Protein AF-A0A2Z6GAR1-F1 (afdb_monomer_lite)

Secondary structure (DSSP, 8-state):
-HHHHHHHHHHHHHHHHHS-S--HHHHHHHHHHHHHHTT-HHHHHHHHHHHHHHHHH-SS--HHHHHHHHHHHHHHHHHTSS-HHHHHHHHHHHHHHHTTT-SSHHHHHHHHHHHIIIII--HHHHHHHHHHHHHHHHHHHHHHHHHHHHHHHHHHHHHHS-----PPPHHHHHHHHHHHHHHHHHHS-GGGGSTTSS----S-S---

Sequence (208 aa):
MRKSQCLQLGLMVLALALAGCASPEHRYMESGMKKRNNGDRQGAMSDYNKGIELGRKSEHPDHDAMSYMHSDLAYWKCYELNDPQGAMEDYSEAIRHDELRGYGLSHLHSNRAKCMEEKLNDFAGARGDRQLAKEYSRQLDKRIEADRAEEKRRQAEAARAPKTQEGPSVGELNAEAARKKLKGMMEDHSYKNTPYYGNGCNGSSSCR

Organism: NCBI:txid1188319

InterPro domains:
  IPR011990 Tetratricopeptide-like helical domain superfamily [G3DSA:1.25.40.10] (22-167)
  IPR011990 Tetratricopeptide-like helical domain superfamily [SSF48452] (28-146)

Foldseek 3Di:
DVVVVVVVVVVVVVVVVPPPDDDQLRVLLVQLVVCVVVVNNVSSLVSLVVSCVRQVVDPDHPLVSLLSSLQSVLLCCLPPVLNNVSSLVSLVRSCVSCVVPQDCLLVSLQSNLVSCVPRVVNPVSSVVSNVRSVVSVVVVVVVVVVVVVVVVVVVVVVVVPPPPPPDDDPVRVVVVVVVVVVVVCVVVVVVCVDPVNDDDPPDDDDDD

Structure (mmCIF, N/CA/C/O backbone):
data_AF-A0A2Z6GAR1-F1
#
_entry.id   AF-A0A2Z6GAR1-F1
#
loop_
_atom_site.group_PDB
_atom_site.id
_atom_site.type_symbol
_atom_site.label_atom_id
_atom_site.label_alt_id
_atom_site.label_comp_id
_atom_site.label_asym_id
_atom_site.label_entity_id
_atom_site.label_seq_id
_atom_site.pdbx_PDB_ins_code
_atom_site.Cartn_x
_atom_site.Cartn_y
_atom_site.Cartn_z
_atom_site.occupancy
_atom_site.B_iso_or_equiv
_atom_site.auth_seq_id
_atom_site.auth_comp_id
_atom_site.auth_asym_id
_atom_site.auth_atom_id
_atom_site.pdbx_PDB_model_num
ATOM 1 N N . MET A 1 1 ? 10.780 45.092 -10.951 1.00 51.09 1 MET A N 1
ATOM 2 C CA . MET A 1 1 ? 9.900 43.988 -10.497 1.00 51.09 1 MET A CA 1
ATOM 3 C C . MET A 1 1 ? 10.237 42.622 -11.113 1.00 51.09 1 MET A C 1
ATOM 5 O O . MET A 1 1 ? 10.214 41.651 -10.378 1.00 51.09 1 MET A O 1
ATOM 9 N N . ARG A 1 2 ? 10.634 42.509 -12.395 1.00 52.69 2 ARG A N 1
ATOM 10 C CA . ARG A 1 2 ? 10.900 41.197 -13.043 1.00 52.69 2 ARG A CA 1
ATOM 11 C C . ARG A 1 2 ? 12.178 40.461 -12.581 1.00 52.69 2 ARG A C 1
ATOM 13 O O . ARG A 1 2 ? 12.187 39.241 -12.517 1.00 52.69 2 ARG A O 1
ATOM 20 N N . LYS A 1 3 ? 13.243 41.182 -12.197 1.00 50.09 3 LYS A N 1
ATOM 21 C CA . LYS A 1 3 ? 14.529 40.573 -11.777 1.00 50.09 3 LYS A CA 1
ATOM 22 C C . LYS A 1 3 ? 14.455 39.805 -10.444 1.00 50.09 3 LYS A C 1
ATOM 24 O O . LYS A 1 3 ? 15.133 38.799 -10.292 1.00 50.09 3 LYS A O 1
ATOM 29 N N . SER A 1 4 ? 13.599 40.242 -9.516 1.00 54.47 4 SER A N 1
ATOM 30 C CA . SER A 1 4 ? 13.413 39.591 -8.208 1.00 54.47 4 SER A CA 1
ATOM 31 C C . SER A 1 4 ? 12.642 38.270 -8.314 1.00 54.47 4 SER A C 1
ATOM 33 O O . SER A 1 4 ? 12.914 37.343 -7.561 1.00 54.47 4 SER A O 1
ATOM 35 N N . GLN A 1 5 ? 11.731 38.163 -9.289 1.00 53.56 5 GLN A N 1
ATOM 36 C CA . GLN A 1 5 ? 10.952 36.947 -9.549 1.00 53.56 5 GLN A CA 1
ATOM 37 C C . GLN A 1 5 ? 11.808 35.851 -10.197 1.00 53.56 5 GLN A C 1
ATOM 39 O O . GLN A 1 5 ? 11.731 34.703 -9.779 1.00 53.56 5 GLN A O 1
ATOM 44 N N . CYS A 1 6 ? 12.697 36.191 -11.139 1.00 53.75 6 CYS A N 1
ATOM 45 C CA . CYS A 1 6 ? 13.651 35.221 -11.695 1.00 53.75 6 CYS A CA 1
ATOM 46 C C . CYS A 1 6 ? 14.657 34.710 -10.654 1.00 53.75 6 CYS A C 1
ATOM 48 O O . CYS A 1 6 ? 15.020 33.539 -10.691 1.00 53.75 6 CYS A O 1
ATOM 50 N N . LEU A 1 7 ? 15.088 35.563 -9.717 1.00 55.50 7 LEU A N 1
ATOM 51 C CA . LEU A 1 7 ? 16.012 35.157 -8.656 1.00 55.50 7 LEU A CA 1
ATOM 52 C C . LEU A 1 7 ? 15.329 34.234 -7.633 1.00 55.50 7 LEU A C 1
ATOM 54 O O . LEU A 1 7 ? 15.919 33.238 -7.228 1.00 55.50 7 LEU A O 1
ATOM 58 N N . GLN A 1 8 ? 14.074 34.525 -7.265 1.00 53.97 8 GLN A N 1
ATOM 59 C CA . GLN A 1 8 ? 13.268 33.659 -6.394 1.00 53.97 8 GLN A CA 1
ATOM 60 C C . GLN A 1 8 ? 12.952 32.307 -7.044 1.00 53.97 8 GLN A C 1
ATOM 62 O O . GLN A 1 8 ? 13.080 31.277 -6.387 1.00 53.97 8 GLN A O 1
ATOM 67 N N . LEU A 1 9 ? 12.605 32.295 -8.335 1.00 55.50 9 LEU A N 1
ATOM 68 C CA . LEU A 1 9 ? 12.380 31.058 -9.088 1.00 55.50 9 LEU A CA 1
ATOM 69 C C . LEU A 1 9 ? 13.672 30.237 -9.219 1.00 55.50 9 LEU A C 1
ATOM 71 O O . LEU A 1 9 ? 13.649 29.028 -9.017 1.00 55.50 9 LEU A O 1
ATOM 75 N N . GLY A 1 10 ? 14.811 30.887 -9.475 1.00 60.81 10 GLY A N 1
ATOM 76 C CA . GLY A 1 10 ? 16.116 30.222 -9.534 1.00 60.81 10 GLY A CA 1
ATOM 77 C C . GLY A 1 10 ? 16.549 29.611 -8.197 1.00 60.81 10 GLY A C 1
ATOM 78 O O . GLY A 1 10 ? 17.075 28.503 -8.176 1.00 60.81 10 GLY A O 1
ATOM 79 N N . LEU A 1 11 ? 16.273 30.290 -7.077 1.00 58.66 11 LEU A N 1
ATOM 80 C CA . LEU A 1 11 ? 16.528 29.782 -5.723 1.00 58.66 11 LEU A CA 1
ATOM 81 C C . LEU A 1 11 ? 15.612 28.609 -5.349 1.00 58.66 11 LEU A C 1
ATOM 83 O O . LEU A 1 11 ? 16.089 27.667 -4.723 1.00 58.66 11 LEU A O 1
ATOM 87 N N . MET A 1 12 ? 14.338 28.622 -5.760 1.00 57.31 12 MET A N 1
ATOM 88 C CA . MET A 1 12 ? 13.433 27.480 -5.563 1.00 57.31 12 MET A CA 1
ATOM 89 C C . MET A 1 12 ? 13.883 26.250 -6.355 1.00 57.31 12 MET A C 1
ATOM 91 O O . MET A 1 12 ? 13.954 25.161 -5.793 1.00 57.31 12 MET A O 1
ATOM 95 N N . VAL A 1 13 ? 14.244 26.419 -7.630 1.00 61.12 13 VAL A N 1
ATOM 96 C CA . VAL A 1 13 ? 14.714 25.312 -8.483 1.00 61.12 13 VAL A CA 1
ATOM 97 C C . VAL A 1 13 ? 16.036 24.733 -7.963 1.00 61.12 13 VAL A C 1
ATOM 99 O O . VAL A 1 13 ? 16.215 23.517 -7.951 1.00 61.12 13 VAL A O 1
ATOM 102 N N . LEU A 1 14 ? 16.940 25.582 -7.466 1.00 50.06 14 LEU A N 1
ATOM 103 C CA . LEU A 1 14 ? 18.204 25.142 -6.871 1.00 50.06 14 LEU A CA 1
ATOM 104 C C . LEU A 1 14 ? 18.007 24.468 -5.499 1.00 50.06 14 LEU A C 1
ATOM 106 O O . LEU A 1 14 ? 18.719 23.519 -5.182 1.00 50.06 14 LEU A O 1
ATOM 110 N N . ALA A 1 15 ? 17.025 24.904 -4.702 1.00 51.53 15 ALA A N 1
ATOM 111 C CA . ALA A 1 15 ? 16.672 24.263 -3.432 1.00 51.53 15 ALA A CA 1
ATOM 112 C C . ALA A 1 15 ? 16.024 22.879 -3.634 1.00 51.53 15 ALA A C 1
ATOM 114 O O . ALA A 1 15 ? 16.338 21.946 -2.897 1.00 51.53 15 ALA A O 1
ATOM 115 N N . LEU A 1 16 ? 15.195 22.723 -4.672 1.00 53.00 16 LEU A N 1
ATOM 116 C CA . LEU A 1 16 ? 14.637 21.435 -5.105 1.00 53.00 16 LEU A CA 1
ATOM 117 C C . LEU A 1 16 ? 15.722 20.447 -5.569 1.00 53.00 16 LEU A C 1
ATOM 119 O O . LEU A 1 16 ? 15.564 19.244 -5.394 1.00 53.00 16 LEU A O 1
ATOM 123 N N . ALA A 1 17 ? 16.841 20.942 -6.103 1.00 52.03 17 ALA A N 1
ATOM 124 C CA . ALA A 1 17 ? 17.958 20.111 -6.554 1.00 52.03 17 ALA A CA 1
ATOM 125 C C . ALA A 1 17 ? 18.894 19.631 -5.422 1.00 52.03 17 ALA A C 1
ATOM 127 O O . ALA A 1 17 ? 19.676 18.706 -5.637 1.00 52.03 17 ALA A O 1
ATOM 128 N N . LEU A 1 18 ? 18.839 20.243 -4.229 1.00 49.53 18 LEU A N 1
ATOM 129 C CA . LEU A 1 18 ? 19.755 19.956 -3.110 1.00 49.53 18 LEU A CA 1
ATOM 130 C C . LEU A 1 18 ? 19.127 19.124 -1.978 1.00 49.53 18 LEU A C 1
ATOM 132 O O . LEU A 1 18 ? 19.845 18.644 -1.100 1.00 49.53 18 LEU A O 1
ATOM 136 N N . ALA A 1 19 ? 17.810 18.910 -1.991 1.00 53.09 19 ALA A N 1
ATOM 137 C CA . ALA A 1 19 ? 17.146 17.984 -1.080 1.00 53.09 19 ALA A CA 1
ATOM 138 C C . ALA A 1 19 ? 17.179 16.570 -1.680 1.00 53.09 19 ALA A C 1
ATOM 140 O O . ALA A 1 19 ? 16.491 16.277 -2.653 1.00 53.09 19 ALA A O 1
ATOM 141 N N . GLY A 1 20 ? 17.998 15.683 -1.114 1.00 55.50 20 GLY A N 1
ATOM 142 C CA . GLY A 1 20 ? 18.049 14.279 -1.516 1.00 55.50 20 GLY A CA 1
ATOM 143 C C . GLY A 1 20 ? 16.671 13.604 -1.482 1.00 55.50 20 GLY A C 1
ATOM 144 O O . GLY A 1 20 ? 16.157 13.326 -0.408 1.00 55.50 20 GLY A O 1
ATOM 145 N N . CYS A 1 21 ? 16.116 13.379 -2.676 1.00 62.44 21 CYS A N 1
ATOM 146 C CA . CYS A 1 21 ? 15.264 12.299 -3.213 1.00 62.44 21 CYS A CA 1
ATOM 147 C C . CYS A 1 21 ? 14.194 11.557 -2.374 1.00 62.44 21 CYS A C 1
ATOM 149 O O . CYS A 1 21 ? 13.546 10.686 -2.944 1.00 62.44 21 CYS A O 1
ATOM 151 N N . ALA A 1 22 ? 13.929 11.865 -1.105 1.00 74.44 22 ALA A N 1
ATOM 152 C CA . ALA A 1 22 ? 12.843 11.229 -0.347 1.00 74.44 22 ALA A CA 1
ATOM 153 C C . ALA A 1 22 ? 11.964 12.279 0.339 1.00 74.44 22 ALA A C 1
ATOM 155 O O . ALA A 1 22 ? 12.472 13.160 1.040 1.00 74.44 22 ALA A O 1
ATOM 156 N N . SER A 1 23 ? 10.644 12.181 0.151 1.00 90.00 23 SER A N 1
ATOM 157 C CA . SER A 1 23 ? 9.694 13.071 0.819 1.00 90.00 23 SER A CA 1
ATOM 158 C C . SER A 1 23 ? 9.739 12.874 2.345 1.00 90.00 23 SER A C 1
ATOM 160 O O . SER A 1 23 ? 10.145 11.809 2.831 1.00 90.00 23 SER A O 1
ATOM 162 N N . PRO A 1 24 ? 9.377 13.891 3.149 1.00 91.75 24 PRO A N 1
ATOM 163 C CA . PRO A 1 24 ? 9.403 13.778 4.605 1.00 91.75 24 PRO A CA 1
ATOM 164 C C . PRO A 1 24 ? 8.620 12.567 5.127 1.00 91.75 24 PRO A C 1
ATOM 166 O O . PRO A 1 24 ? 9.123 11.832 5.975 1.00 91.75 24 PRO A O 1
ATOM 169 N N . GLU A 1 25 ? 7.427 12.323 4.592 1.00 93.12 25 GLU A N 1
ATOM 170 C CA . GLU A 1 25 ? 6.585 11.178 4.929 1.00 93.12 25 GLU A CA 1
ATOM 171 C C . GLU A 1 25 ? 7.252 9.834 4.609 1.00 93.12 25 GLU A C 1
ATOM 173 O O . GLU A 1 25 ? 7.182 8.919 5.430 1.00 93.12 25 GLU A O 1
ATOM 178 N N . HIS A 1 26 ? 7.997 9.736 3.503 1.00 94.88 26 HIS A N 1
ATOM 179 C CA . HIS A 1 26 ? 8.772 8.542 3.164 1.00 94.88 26 HIS A CA 1
ATOM 180 C C . HIS A 1 26 ? 9.845 8.247 4.218 1.00 94.88 26 HIS A C 1
ATOM 182 O O . HIS A 1 26 ? 10.010 7.114 4.668 1.00 94.88 26 HIS A O 1
ATOM 188 N N . ARG A 1 27 ? 10.547 9.283 4.690 1.00 96.12 27 ARG A N 1
ATOM 189 C CA . ARG A 1 27 ? 11.569 9.130 5.740 1.00 96.12 27 ARG A CA 1
ATOM 190 C C . ARG A 1 27 ? 10.971 8.658 7.066 1.00 96.12 27 ARG A C 1
ATOM 192 O O . ARG A 1 27 ? 11.593 7.860 7.768 1.00 96.12 27 ARG A O 1
ATOM 199 N N . TYR A 1 28 ? 9.782 9.144 7.417 1.00 97.88 28 TYR A N 1
ATOM 200 C CA . TYR A 1 28 ? 9.060 8.686 8.606 1.00 97.88 28 TYR A CA 1
ATOM 201 C C . TYR A 1 28 ? 8.542 7.255 8.452 1.00 97.88 28 TYR A C 1
ATOM 203 O O . TYR A 1 28 ? 8.655 6.479 9.400 1.00 97.88 28 TYR A O 1
ATOM 211 N N . MET A 1 29 ? 8.070 6.869 7.263 1.00 97.38 29 MET A N 1
ATOM 212 C CA . MET A 1 29 ? 7.746 5.475 6.954 1.00 97.38 29 MET A CA 1
ATOM 213 C C . MET A 1 29 ? 8.973 4.573 7.160 1.00 97.38 29 MET A C 1
ATOM 215 O O . MET A 1 29 ? 8.898 3.586 7.889 1.00 97.38 29 MET A O 1
ATOM 219 N N . GLU A 1 30 ? 10.131 4.915 6.592 1.00 97.31 30 GLU A N 1
ATOM 220 C CA . GLU A 1 30 ? 11.354 4.125 6.783 1.00 97.31 30 GLU A CA 1
ATOM 221 C C . GLU A 1 30 ? 11.782 4.028 8.251 1.00 97.31 30 GLU A C 1
ATOM 223 O O . GLU A 1 30 ? 12.205 2.965 8.716 1.00 97.31 30 GLU A O 1
ATOM 228 N N . SER A 1 31 ? 11.691 5.136 8.987 1.00 97.56 31 SER A N 1
ATOM 229 C CA . SER A 1 31 ? 12.011 5.173 10.413 1.00 97.56 31 SER A CA 1
ATOM 230 C C . SER A 1 31 ? 11.067 4.278 11.219 1.00 97.56 31 SER A C 1
ATOM 232 O O . SER A 1 31 ? 11.528 3.440 12.000 1.00 97.56 31 SER A O 1
ATOM 234 N N . GLY A 1 32 ? 9.760 4.371 10.968 1.00 97.88 32 GLY A N 1
ATOM 235 C CA . GLY A 1 32 ? 8.768 3.535 11.630 1.00 97.88 32 GLY A CA 1
ATOM 236 C C . GLY A 1 32 ? 8.947 2.051 11.308 1.00 97.88 32 GLY A C 1
ATOM 237 O O . GLY A 1 32 ? 8.925 1.228 12.222 1.00 97.88 32 GLY A O 1
ATOM 238 N N . MET A 1 33 ? 9.270 1.701 10.058 1.00 97.94 33 MET A N 1
ATOM 239 C CA . MET A 1 33 ? 9.596 0.320 9.679 1.00 97.94 33 MET A CA 1
ATOM 240 C C . MET A 1 33 ? 10.792 -0.224 10.462 1.00 97.94 33 MET A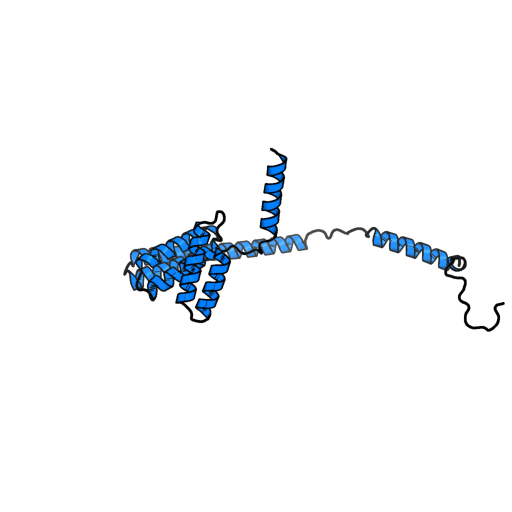 C 1
ATOM 242 O O . MET A 1 33 ? 10.743 -1.345 10.968 1.00 97.94 33 MET A O 1
ATOM 246 N N . LYS A 1 34 ? 11.866 0.565 10.593 1.00 98.31 34 LYS A N 1
ATOM 247 C CA . LYS A 1 34 ? 13.055 0.170 11.366 1.00 98.31 34 LYS A CA 1
ATOM 248 C C . LYS A 1 34 ? 12.698 -0.077 12.830 1.00 98.31 34 LYS A C 1
ATOM 250 O O . LYS A 1 34 ? 13.080 -1.106 13.381 1.00 98.31 34 LYS A O 1
ATOM 255 N N . LYS A 1 35 ? 11.926 0.821 13.446 1.00 98.19 35 LYS A N 1
ATOM 256 C CA . LYS A 1 35 ? 11.470 0.671 14.836 1.00 98.19 35 LYS A CA 1
ATOM 257 C C . LYS A 1 35 ? 10.580 -0.555 15.015 1.00 98.19 35 LYS A C 1
ATOM 259 O O . LYS A 1 35 ? 10.841 -1.361 15.905 1.00 98.19 35 LYS A O 1
ATOM 264 N N . ARG A 1 36 ? 9.622 -0.772 14.108 1.00 96.88 36 ARG A N 1
ATOM 265 C CA . ARG A 1 36 ? 8.763 -1.963 14.092 1.00 96.88 36 ARG A CA 1
ATOM 266 C C . ARG A 1 36 ? 9.590 -3.243 14.021 1.00 96.88 36 ARG A C 1
ATOM 268 O O . ARG A 1 36 ? 9.357 -4.157 14.805 1.00 96.88 36 ARG A O 1
ATOM 275 N N . ASN A 1 37 ? 10.560 -3.301 13.109 1.00 96.88 37 ASN A N 1
ATOM 276 C CA . ASN A 1 37 ? 11.427 -4.469 12.935 1.00 96.88 37 ASN A CA 1
ATOM 277 C C . ASN A 1 37 ? 12.322 -4.717 14.163 1.00 96.88 37 ASN A C 1
ATOM 279 O O . ASN A 1 37 ? 12.667 -5.861 14.442 1.00 96.88 37 ASN A O 1
ATOM 283 N N . ASN A 1 38 ? 12.638 -3.668 14.925 1.00 97.25 38 ASN A N 1
ATOM 284 C CA . ASN A 1 38 ? 13.360 -3.755 16.195 1.00 97.25 38 ASN A CA 1
ATOM 285 C C . ASN A 1 38 ? 12.447 -4.053 17.403 1.00 97.25 38 ASN A C 1
ATOM 287 O O . ASN A 1 38 ? 12.929 -4.091 18.532 1.00 97.25 38 ASN A O 1
ATOM 291 N N . GLY A 1 39 ? 11.140 -4.236 17.194 1.00 94.69 39 GLY A N 1
ATOM 292 C CA . GLY A 1 39 ? 10.157 -4.466 18.258 1.00 94.69 39 GLY A CA 1
ATOM 293 C C . GLY A 1 39 ? 9.648 -3.197 18.955 1.00 94.69 39 GLY A C 1
ATOM 294 O O . GLY A 1 39 ? 8.741 -3.288 19.782 1.00 94.69 39 GLY A O 1
ATOM 295 N N . ASP A 1 40 ? 10.154 -2.013 18.600 1.00 97.44 40 ASP A N 1
ATOM 296 C CA . ASP A 1 40 ? 9.654 -0.723 19.086 1.00 97.44 40 ASP A CA 1
ATOM 297 C C . ASP A 1 40 ? 8.397 -0.306 18.310 1.00 97.44 40 ASP A C 1
ATOM 299 O O . ASP A 1 40 ? 8.404 0.535 17.407 1.00 97.44 40 ASP A O 1
ATOM 303 N N . ARG A 1 41 ? 7.281 -0.946 18.652 1.00 95.62 41 ARG A N 1
ATOM 304 C CA . ARG A 1 41 ? 5.999 -0.698 17.993 1.00 95.62 41 ARG A CA 1
ATOM 305 C C . ARG A 1 41 ? 5.443 0.693 18.287 1.00 95.62 41 ARG A C 1
ATOM 307 O O . ARG A 1 41 ? 4.929 1.346 17.385 1.00 95.62 41 ARG A O 1
ATOM 314 N N . GLN A 1 42 ? 5.547 1.159 19.528 1.00 96.62 42 GLN A N 1
ATOM 315 C CA . GLN A 1 42 ? 5.037 2.478 19.916 1.00 96.62 42 GLN A CA 1
ATOM 316 C C . GLN A 1 42 ? 5.815 3.595 19.214 1.00 96.62 42 GLN A C 1
ATOM 318 O O . GLN A 1 42 ? 5.215 4.538 18.693 1.00 96.62 42 GLN A O 1
ATOM 323 N N . GLY A 1 43 ? 7.140 3.462 19.124 1.00 97.81 43 GLY A N 1
ATOM 324 C CA . GLY A 1 43 ? 7.965 4.373 18.349 1.00 97.81 43 GLY A CA 1
ATOM 325 C C . GLY A 1 43 ? 7.655 4.318 16.853 1.00 97.81 43 GLY A C 1
ATOM 326 O O . GLY A 1 43 ? 7.662 5.367 16.209 1.00 97.81 43 GLY A O 1
ATOM 327 N N . ALA A 1 44 ? 7.332 3.140 16.307 1.00 98.25 44 ALA A N 1
ATOM 328 C CA . ALA A 1 44 ? 6.905 2.999 14.916 1.00 98.25 44 ALA A CA 1
ATOM 329 C C . ALA A 1 44 ? 5.569 3.701 14.634 1.00 98.25 44 ALA A C 1
ATOM 331 O O . ALA A 1 44 ? 5.472 4.482 13.692 1.00 98.25 44 ALA A O 1
ATOM 332 N N . MET A 1 45 ? 4.569 3.494 15.494 1.00 98.06 45 MET A N 1
ATOM 333 C CA . MET A 1 45 ? 3.283 4.195 15.432 1.00 98.06 45 MET A CA 1
ATOM 334 C C . MET A 1 45 ? 3.443 5.713 15.477 1.00 98.06 45 MET A C 1
ATOM 336 O O . MET A 1 45 ? 2.771 6.431 14.738 1.00 98.06 45 MET A O 1
ATOM 340 N N . SER A 1 46 ? 4.321 6.205 16.353 1.00 98.25 46 SER A N 1
ATOM 341 C CA . SER A 1 46 ? 4.613 7.634 16.469 1.00 98.25 46 SER A CA 1
ATOM 342 C C . SER A 1 46 ? 5.180 8.198 15.162 1.00 98.25 46 SER A C 1
ATOM 344 O O . SER A 1 46 ? 4.687 9.210 14.658 1.00 98.25 46 SER A O 1
ATOM 346 N N . ASP A 1 47 ? 6.148 7.502 14.559 1.00 98.44 47 ASP A N 1
ATOM 347 C CA . ASP A 1 47 ? 6.737 7.917 13.284 1.00 98.44 47 ASP A CA 1
ATOM 348 C C . ASP A 1 47 ? 5.720 7.873 12.143 1.00 98.44 47 ASP A C 1
ATOM 350 O O . ASP A 1 47 ? 5.621 8.837 11.389 1.00 98.44 47 ASP A O 1
ATOM 354 N N . TYR A 1 48 ? 4.922 6.808 12.039 1.00 98.50 48 TYR A N 1
ATOM 355 C CA . TYR A 1 48 ? 3.891 6.700 11.006 1.00 98.50 48 TYR A CA 1
ATOM 356 C C . TYR A 1 48 ? 2.846 7.805 11.113 1.00 98.50 48 TYR A C 1
ATOM 358 O O . TYR A 1 48 ? 2.536 8.453 10.117 1.00 98.50 48 TYR A O 1
ATOM 366 N N . ASN A 1 49 ? 2.354 8.093 12.321 1.00 98.44 49 ASN A N 1
ATOM 367 C CA . ASN A 1 49 ? 1.432 9.208 12.532 1.00 98.44 49 ASN A CA 1
ATOM 368 C C . ASN A 1 49 ? 2.054 10.540 12.099 1.00 98.44 49 ASN A C 1
ATOM 370 O O . ASN A 1 49 ? 1.378 11.365 11.480 1.00 98.44 49 ASN A O 1
ATOM 374 N N . LYS A 1 50 ? 3.349 10.746 12.374 1.00 98.19 50 LYS A N 1
ATOM 375 C CA . LYS A 1 50 ? 4.042 11.960 11.942 1.00 98.19 50 LYS A CA 1
ATOM 376 C C . LYS A 1 50 ? 4.202 12.031 10.424 1.00 98.19 50 LYS A C 1
ATOM 378 O O . LYS A 1 50 ? 3.988 13.097 9.847 1.00 98.19 50 LYS A O 1
ATOM 383 N N . GLY A 1 51 ? 4.538 10.916 9.780 1.00 97.81 51 GLY A N 1
ATOM 384 C CA . GLY A 1 51 ? 4.611 10.812 8.326 1.00 97.81 51 GLY A CA 1
ATOM 385 C C . GLY A 1 51 ? 3.267 11.114 7.665 1.00 97.81 51 GLY A C 1
ATOM 386 O O . GLY A 1 51 ? 3.210 11.948 6.768 1.00 97.81 51 GLY A O 1
ATOM 387 N N . ILE A 1 52 ? 2.176 10.536 8.171 1.00 98.06 52 ILE A N 1
ATOM 388 C CA . ILE A 1 52 ? 0.811 10.794 7.687 1.00 98.06 52 ILE A CA 1
ATOM 389 C C . ILE A 1 52 ? 0.430 12.272 7.835 1.00 98.06 52 ILE A C 1
ATOM 391 O O . ILE A 1 52 ? -0.152 12.861 6.921 1.00 98.06 52 ILE A O 1
ATOM 395 N N . GLU A 1 53 ? 0.769 12.903 8.964 1.00 97.88 53 GLU A N 1
ATOM 396 C CA . GLU A 1 53 ? 0.514 14.332 9.184 1.00 97.88 53 GLU A CA 1
ATOM 397 C C . GLU A 1 53 ? 1.216 15.206 8.131 1.00 97.88 53 GLU A C 1
ATOM 399 O O . GLU A 1 53 ? 0.638 16.180 7.644 1.00 97.88 53 GLU A O 1
ATOM 404 N N . LEU A 1 54 ? 2.458 14.861 7.781 1.00 96.38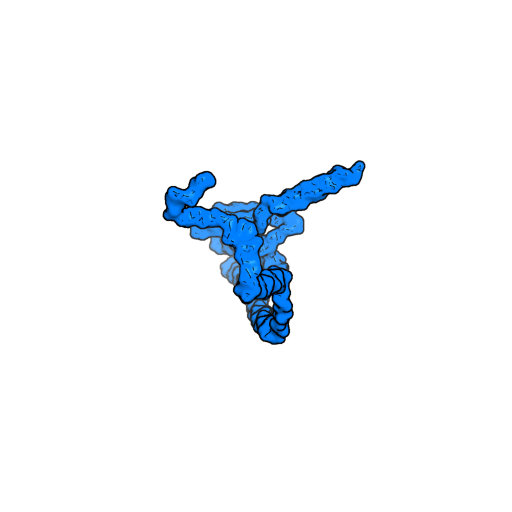 54 LEU A N 1
ATOM 405 C CA . LEU A 1 54 ? 3.244 15.579 6.779 1.00 96.38 54 LEU A CA 1
ATOM 406 C C . LEU A 1 54 ? 2.731 15.321 5.363 1.00 96.38 54 LEU A C 1
ATOM 408 O O . LEU A 1 54 ? 2.540 16.280 4.620 1.00 96.38 54 LEU A O 1
ATOM 412 N N . GLY A 1 55 ? 2.415 14.070 5.023 1.00 95.12 55 GLY A N 1
ATOM 413 C CA . GLY A 1 55 ? 1.837 13.714 3.728 1.00 95.12 55 GLY A CA 1
ATOM 414 C C . GLY A 1 55 ? 0.507 14.427 3.472 1.00 95.12 55 GLY A C 1
ATOM 415 O O . GLY A 1 55 ? 0.291 14.949 2.385 1.00 95.12 55 GLY A O 1
ATOM 416 N N . ARG A 1 56 ? -0.350 14.582 4.491 1.00 95.25 56 ARG A N 1
ATOM 417 C CA . ARG A 1 56 ? -1.606 15.353 4.374 1.00 95.25 56 ARG A CA 1
ATOM 418 C C . ARG A 1 56 ? -1.385 16.835 4.056 1.00 95.25 56 ARG A C 1
ATOM 420 O O . ARG A 1 56 ? -2.251 17.473 3.466 1.00 95.25 56 ARG A O 1
ATOM 427 N N . LYS A 1 57 ? -0.257 17.393 4.495 1.00 94.81 57 LYS A N 1
ATOM 428 C CA . LYS A 1 57 ? 0.123 18.794 4.262 1.00 94.81 57 LYS A CA 1
ATOM 429 C C . LYS A 1 57 ? 0.922 18.978 2.968 1.00 94.81 57 LYS A C 1
ATOM 431 O O . LYS A 1 57 ? 1.172 20.117 2.588 1.00 94.81 57 LYS A O 1
ATOM 436 N N . SER A 1 58 ? 1.345 17.888 2.328 1.00 91.38 58 SER A N 1
ATOM 437 C CA . SER A 1 58 ? 2.145 17.912 1.107 1.00 91.38 58 SER A CA 1
ATOM 438 C C . SER A 1 58 ? 1.272 18.191 -0.117 1.00 91.38 58 SER A C 1
ATOM 440 O O . SER A 1 58 ? 0.193 17.622 -0.261 1.00 91.38 58 SER A O 1
ATOM 442 N N . GLU A 1 59 ? 1.761 19.031 -1.031 1.00 91.00 59 GLU A N 1
ATOM 443 C CA . GLU A 1 59 ? 1.153 19.216 -2.360 1.00 91.00 59 GLU A CA 1
ATOM 444 C C . GLU A 1 59 ? 1.344 17.974 -3.248 1.00 91.00 59 GLU A C 1
ATOM 446 O O . GLU A 1 59 ? 0.528 17.690 -4.126 1.00 91.00 59 GLU A O 1
ATOM 451 N N . HIS A 1 60 ? 2.412 17.211 -2.995 1.00 89.06 60 HIS A N 1
ATOM 452 C CA . HIS A 1 60 ? 2.786 16.005 -3.730 1.00 89.06 60 HIS A CA 1
ATOM 453 C C . HIS A 1 60 ? 3.123 14.880 -2.742 1.00 89.06 60 HIS A C 1
ATOM 455 O O . HIS A 1 60 ? 4.302 14.608 -2.504 1.00 89.06 60 HIS A O 1
ATOM 461 N N . PRO A 1 61 ? 2.111 14.263 -2.108 1.00 90.19 61 PRO A N 1
ATOM 462 C CA . PRO A 1 61 ? 2.340 13.201 -1.140 1.00 90.19 61 PRO A CA 1
ATOM 463 C C . PRO A 1 61 ? 2.886 11.936 -1.806 1.00 90.19 61 PRO A C 1
ATOM 465 O O . PRO A 1 61 ? 2.438 11.530 -2.880 1.00 90.19 61 PRO A O 1
ATOM 468 N N . ASP A 1 62 ? 3.806 11.260 -1.123 1.00 93.25 62 ASP A N 1
ATOM 469 C CA . ASP A 1 62 ? 4.201 9.900 -1.484 1.00 93.25 62 ASP A CA 1
ATOM 470 C C . ASP A 1 62 ? 3.081 8.911 -1.122 1.00 93.25 62 ASP A C 1
ATOM 472 O O . ASP A 1 62 ? 2.915 8.496 0.027 1.00 93.25 62 ASP A O 1
ATOM 476 N N . HIS A 1 63 ? 2.281 8.543 -2.122 1.00 93.31 63 HIS A N 1
ATOM 477 C CA . HIS A 1 63 ? 1.152 7.634 -1.947 1.00 93.31 63 HIS A CA 1
ATOM 478 C C . HIS A 1 63 ? 1.560 6.220 -1.521 1.00 93.31 63 HIS A C 1
ATOM 480 O O . HIS A 1 63 ? 0.795 5.585 -0.796 1.00 93.31 63 HIS A O 1
ATOM 486 N N . ASP A 1 64 ? 2.752 5.749 -1.898 1.00 92.81 64 ASP A N 1
ATOM 487 C CA . ASP A 1 64 ? 3.240 4.429 -1.492 1.00 92.81 64 ASP A CA 1
ATOM 488 C C . ASP A 1 64 ? 3.548 4.433 0.010 1.00 92.81 64 ASP A C 1
ATOM 490 O O . ASP A 1 64 ? 3.090 3.561 0.755 1.00 92.81 64 ASP A O 1
ATOM 494 N N . ALA A 1 65 ? 4.226 5.486 0.480 1.00 94.75 65 ALA A N 1
ATOM 495 C CA . ALA A 1 65 ? 4.493 5.670 1.902 1.00 94.75 65 ALA A CA 1
ATOM 496 C C . ALA A 1 65 ? 3.206 5.832 2.722 1.00 94.75 65 ALA A C 1
ATOM 498 O O . ALA A 1 65 ? 3.056 5.220 3.782 1.00 94.75 65 ALA A O 1
ATOM 499 N N . MET A 1 66 ? 2.253 6.627 2.231 1.00 96.25 66 MET A N 1
ATOM 500 C CA . MET A 1 66 ? 0.973 6.843 2.909 1.00 96.25 66 MET A CA 1
ATOM 501 C C . MET A 1 66 ? 0.141 5.560 3.002 1.00 96.25 66 MET A C 1
ATOM 503 O O . MET A 1 66 ? -0.348 5.238 4.085 1.00 96.25 66 MET A O 1
ATOM 507 N N . SER A 1 67 ? 0.020 4.806 1.901 1.00 96.81 67 SER A N 1
ATOM 508 C CA . SER A 1 67 ? -0.675 3.510 1.873 1.00 96.81 67 SER A CA 1
ATOM 509 C C . SER A 1 67 ? -0.095 2.550 2.913 1.00 96.81 67 SER A C 1
ATOM 511 O O . SER A 1 67 ? -0.824 1.977 3.729 1.00 96.81 67 SER A O 1
ATOM 513 N N . TYR A 1 68 ? 1.235 2.451 2.952 1.00 96.50 68 TYR A N 1
ATOM 514 C CA . TYR A 1 68 ? 1.946 1.591 3.887 1.00 96.50 68 TYR A CA 1
ATOM 515 C C . TYR A 1 68 ? 1.691 1.965 5.352 1.00 96.50 68 TYR A C 1
ATOM 517 O O . TYR A 1 68 ? 1.307 1.113 6.157 1.00 96.50 68 TYR A O 1
ATOM 525 N N . MET A 1 69 ? 1.885 3.241 5.701 1.00 98.19 69 MET A N 1
ATOM 526 C CA . MET A 1 69 ? 1.722 3.718 7.077 1.00 98.19 69 MET A CA 1
ATOM 527 C C . MET A 1 69 ? 0.287 3.518 7.574 1.00 98.19 69 MET A C 1
ATOM 529 O O . MET A 1 69 ? 0.094 3.025 8.686 1.00 98.19 69 MET A O 1
ATOM 533 N N . HIS A 1 70 ? -0.715 3.839 6.750 1.00 98.25 70 HIS A N 1
ATOM 534 C CA . HIS A 1 70 ? -2.115 3.601 7.100 1.00 98.25 70 HIS A CA 1
ATOM 535 C C . HIS A 1 70 ? -2.417 2.106 7.266 1.00 98.25 70 HIS A C 1
ATOM 537 O O . HIS A 1 70 ? -3.063 1.725 8.236 1.00 98.25 70 HIS A O 1
ATOM 543 N N . SER A 1 71 ? -1.904 1.235 6.392 1.00 97.56 71 SER A N 1
ATOM 544 C CA . SER A 1 71 ? -2.108 -0.216 6.514 1.00 97.56 71 SER A CA 1
ATOM 545 C C . SER A 1 71 ? -1.561 -0.787 7.829 1.00 97.56 71 SER A C 1
ATOM 547 O O . SER A 1 71 ? -2.230 -1.595 8.477 1.00 97.56 71 SER A O 1
ATOM 549 N N . ASP A 1 72 ? -0.351 -0.388 8.230 1.00 97.25 72 ASP A N 1
ATOM 550 C CA . ASP A 1 72 ? 0.263 -0.844 9.483 1.00 97.25 72 ASP A CA 1
ATOM 551 C C . ASP A 1 72 ? -0.512 -0.336 10.709 1.00 97.25 72 ASP A C 1
ATOM 553 O O . ASP A 1 72 ? -0.790 -1.105 11.635 1.00 97.25 72 ASP A O 1
ATOM 557 N N . LEU A 1 73 ? -0.903 0.946 10.707 1.00 98.31 73 LEU A N 1
ATOM 558 C CA . LEU A 1 73 ? -1.727 1.518 11.774 1.00 98.31 73 LEU A CA 1
ATOM 559 C C . LEU A 1 73 ? -3.087 0.819 11.868 1.00 98.31 73 LEU A C 1
ATOM 561 O O . LEU A 1 73 ? -3.507 0.473 12.973 1.00 98.31 73 LEU A O 1
ATOM 565 N N . ALA A 1 74 ? -3.733 0.538 10.732 1.00 98.31 74 ALA A N 1
ATOM 566 C CA . ALA A 1 74 ? -4.993 -0.195 10.678 1.00 98.31 74 ALA A CA 1
ATOM 567 C C . ALA A 1 74 ? -4.865 -1.582 11.313 1.00 98.31 74 ALA A C 1
ATOM 569 O O . ALA A 1 74 ? -5.694 -1.983 12.132 1.00 98.31 74 ALA A O 1
ATOM 570 N N . TYR A 1 75 ? -3.794 -2.306 10.977 1.00 97.62 75 TYR A N 1
ATOM 571 C CA . TYR A 1 75 ? -3.522 -3.616 11.553 1.00 97.62 75 TYR A CA 1
ATOM 572 C C . TYR A 1 75 ? -3.383 -3.538 13.080 1.00 97.62 75 TYR A C 1
ATOM 574 O O . TYR A 1 75 ? -4.056 -4.279 13.800 1.00 97.62 75 TYR A O 1
ATOM 582 N N . TRP A 1 76 ? -2.565 -2.620 13.600 1.00 97.81 76 TRP A N 1
ATOM 583 C CA . TRP A 1 76 ? -2.387 -2.488 15.049 1.00 97.81 76 TRP A CA 1
ATOM 584 C C . TRP A 1 76 ? -3.667 -2.057 15.758 1.00 97.81 76 TRP A C 1
ATOM 586 O O . TRP A 1 76 ? -4.013 -2.633 16.791 1.00 97.81 76 TRP A O 1
ATOM 596 N N . LYS A 1 77 ? -4.418 -1.109 15.190 1.00 98.19 77 LYS A N 1
ATOM 597 C CA . LYS A 1 77 ? -5.724 -0.708 15.724 1.00 98.19 77 LYS A CA 1
ATOM 598 C C . LYS A 1 77 ? -6.682 -1.892 15.824 1.00 98.19 77 LYS A C 1
ATOM 600 O O . LYS A 1 77 ? -7.281 -2.114 16.875 1.00 98.19 77 LYS A O 1
ATOM 605 N N . CYS A 1 78 ? -6.738 -2.710 14.776 1.00 97.38 78 CYS A N 1
ATOM 606 C CA . CYS A 1 78 ? -7.620 -3.864 14.714 1.00 97.38 78 CYS A CA 1
ATOM 607 C C . CYS A 1 78 ? -7.256 -4.955 15.735 1.00 97.38 78 CYS A C 1
ATOM 609 O O . CYS A 1 78 ? -8.123 -5.479 16.439 1.00 97.38 78 CYS A O 1
ATOM 611 N N . TYR A 1 79 ? -5.977 -5.331 15.810 1.00 95.75 79 TYR A N 1
ATOM 612 C CA . TYR A 1 79 ? -5.567 -6.542 16.527 1.00 95.75 79 TYR A CA 1
ATOM 613 C C . TYR A 1 79 ? -4.979 -6.294 17.910 1.00 95.75 79 TYR A C 1
ATOM 615 O O . TYR A 1 79 ? -4.995 -7.211 18.729 1.00 95.75 79 TYR A O 1
ATOM 623 N N . GLU A 1 80 ? -4.497 -5.086 18.189 1.00 94.56 80 GLU A N 1
ATOM 624 C CA . GLU A 1 80 ? -3.716 -4.808 19.395 1.00 94.56 80 GLU A CA 1
ATOM 625 C C . GLU A 1 80 ? -4.318 -3.709 20.264 1.00 94.56 80 GLU A C 1
ATOM 627 O O . GLU A 1 80 ? -4.312 -3.829 21.485 1.00 94.56 80 GLU A O 1
ATOM 632 N N . LEU A 1 81 ? -4.860 -2.656 19.648 1.00 96.19 81 LEU A N 1
ATOM 633 C CA . LEU A 1 81 ? -5.428 -1.517 20.380 1.00 96.19 81 LEU A CA 1
ATOM 634 C C . LEU A 1 81 ? -6.931 -1.657 20.632 1.00 96.19 81 LEU A C 1
ATOM 636 O O . LEU A 1 81 ? -7.509 -0.816 21.313 1.00 96.19 81 LEU A O 1
ATOM 640 N N . ASN A 1 82 ? -7.549 -2.720 20.105 1.00 94.19 82 ASN A N 1
ATOM 641 C CA . ASN A 1 82 ? -8.982 -2.982 20.217 1.00 94.19 82 ASN A CA 1
ATOM 642 C C . ASN A 1 82 ? -9.847 -1.812 19.697 1.00 94.19 82 ASN A C 1
ATOM 644 O O . ASN A 1 82 ? -10.899 -1.513 20.258 1.00 94.19 82 ASN A O 1
ATOM 648 N N . ASP A 1 83 ? -9.394 -1.177 18.611 1.00 98.12 83 ASP A N 1
ATOM 649 C CA . ASP A 1 83 ? -10.072 -0.095 17.888 1.00 98.12 83 ASP A CA 1
ATOM 650 C C . ASP A 1 83 ? -10.371 -0.528 16.437 1.00 98.12 83 ASP A C 1
ATOM 652 O O . ASP A 1 83 ? -9.725 -0.087 15.480 1.00 98.12 83 ASP A O 1
ATOM 656 N N . PRO A 1 84 ? -11.311 -1.466 16.230 1.00 97.81 84 PRO A N 1
ATOM 657 C CA . PRO A 1 84 ? -11.597 -1.964 14.893 1.00 97.81 84 PRO A CA 1
ATOM 658 C C . PRO A 1 84 ? -12.303 -0.933 14.003 1.00 97.81 84 PRO A C 1
ATOM 660 O O . PRO A 1 84 ? -12.167 -1.008 12.785 1.00 97.81 84 PRO A O 1
ATOM 663 N N . GLN A 1 85 ? -13.012 0.050 14.565 1.00 97.88 85 GLN A N 1
ATOM 664 C CA . GLN A 1 85 ? -13.602 1.148 13.795 1.00 97.88 85 GLN A CA 1
ATOM 665 C C . GLN A 1 85 ? -12.518 2.080 13.243 1.00 97.88 85 GLN A C 1
ATOM 667 O O . GLN A 1 85 ? -12.487 2.313 12.035 1.00 97.88 85 GLN A O 1
ATOM 672 N N . GLY A 1 86 ? -11.576 2.528 14.079 1.00 97.94 86 GLY A N 1
ATOM 673 C CA . GLY A 1 86 ? -10.437 3.317 13.613 1.00 97.94 86 GLY A CA 1
ATOM 674 C C . GLY A 1 86 ? -9.538 2.543 12.645 1.00 97.94 86 GLY A C 1
ATOM 675 O O . GLY A 1 86 ? -8.937 3.138 11.751 1.00 97.94 86 GLY A O 1
ATOM 676 N N . ALA A 1 87 ? -9.480 1.211 12.756 1.00 98.44 87 ALA A N 1
ATOM 677 C CA . ALA A 1 87 ? -8.823 0.372 11.756 1.00 98.44 87 ALA A CA 1
ATOM 678 C C . ALA A 1 87 ? -9.524 0.410 10.389 1.00 98.44 87 ALA A C 1
ATOM 680 O O . ALA A 1 87 ? -8.851 0.393 9.361 1.00 98.44 87 ALA A O 1
ATOM 681 N N . MET A 1 88 ? -10.861 0.461 10.345 1.00 98.50 88 MET A N 1
ATOM 682 C CA . MET A 1 88 ? -11.598 0.556 9.077 1.00 98.50 88 MET A CA 1
ATOM 683 C C . MET A 1 88 ? -11.337 1.881 8.365 1.00 98.50 88 MET A C 1
ATOM 685 O O . MET A 1 88 ? -11.226 1.898 7.136 1.00 98.50 88 MET A O 1
ATOM 689 N N . GLU A 1 89 ? -11.210 2.968 9.124 1.00 98.38 89 GLU A N 1
ATOM 690 C CA . GLU A 1 89 ? -10.828 4.279 8.595 1.00 98.38 89 GLU A CA 1
ATOM 691 C C . GLU A 1 89 ? -9.430 4.222 7.972 1.00 98.38 89 GLU A C 1
ATOM 693 O O . GLU A 1 89 ? -9.268 4.553 6.797 1.00 98.38 89 GLU A O 1
ATOM 698 N N . ASP A 1 90 ? -8.441 3.700 8.704 1.00 98.50 90 ASP A N 1
ATOM 699 C CA . ASP A 1 90 ? -7.073 3.593 8.190 1.00 98.50 90 ASP A CA 1
ATOM 700 C C . ASP A 1 90 ? -6.961 2.634 6.997 1.00 98.50 90 ASP A C 1
ATOM 702 O O . ASP A 1 90 ? -6.288 2.959 6.023 1.00 98.50 90 ASP A O 1
ATOM 706 N N . TYR A 1 91 ? -7.650 1.485 6.992 1.00 98.44 91 TYR A N 1
ATOM 707 C CA . TYR A 1 91 ? -7.660 0.623 5.805 1.00 98.44 91 TYR A CA 1
ATOM 708 C C . TYR A 1 91 ? -8.289 1.318 4.594 1.00 98.44 91 TYR A C 1
ATOM 710 O O . TYR A 1 91 ? -7.847 1.099 3.469 1.00 98.44 91 TYR A O 1
ATOM 718 N N . SER A 1 92 ? -9.316 2.143 4.803 1.00 98.25 92 SER A N 1
ATOM 719 C CA . SER A 1 92 ? -9.958 2.884 3.713 1.00 98.25 92 SER A CA 1
ATOM 720 C C . SER A 1 92 ? -9.032 3.959 3.144 1.00 98.25 92 SER A C 1
ATOM 722 O O . SER A 1 92 ? -8.936 4.088 1.924 1.00 98.25 92 SER A O 1
ATOM 724 N N . GLU A 1 93 ? -8.282 4.661 3.996 1.00 97.62 93 GLU A N 1
ATOM 725 C CA . GLU A 1 93 ? -7.234 5.581 3.544 1.00 97.62 93 GLU A CA 1
ATOM 726 C C . GLU A 1 93 ? -6.090 4.849 2.835 1.00 97.62 93 GLU A C 1
ATOM 728 O O . GLU A 1 93 ? -5.650 5.292 1.773 1.00 97.62 93 GLU A O 1
ATOM 733 N N . ALA A 1 94 ? -5.647 3.699 3.353 1.00 97.50 94 ALA A N 1
ATOM 734 C CA . ALA A 1 94 ? -4.619 2.891 2.703 1.00 97.50 94 ALA A CA 1
ATOM 735 C C . ALA A 1 94 ? -5.041 2.479 1.285 1.00 97.50 94 ALA A C 1
ATOM 737 O O . ALA A 1 94 ? -4.284 2.672 0.337 1.00 97.50 94 ALA A O 1
ATOM 738 N N . ILE A 1 95 ? -6.277 1.991 1.124 1.00 97.44 95 ILE A N 1
ATOM 739 C CA . ILE A 1 95 ? -6.853 1.634 -0.182 1.00 97.44 95 ILE A CA 1
ATOM 740 C C . ILE A 1 95 ? -6.892 2.853 -1.106 1.00 97.44 95 ILE A C 1
ATOM 742 O O . ILE A 1 95 ? -6.418 2.764 -2.234 1.00 97.44 95 ILE A O 1
ATOM 746 N N . ARG A 1 96 ? -7.368 4.009 -0.626 1.00 95.75 96 ARG A N 1
ATOM 747 C CA . ARG A 1 96 ? -7.424 5.249 -1.419 1.00 95.75 96 ARG A CA 1
ATOM 748 C C . ARG A 1 96 ? -6.043 5.682 -1.921 1.00 95.75 96 ARG A C 1
ATOM 750 O O . ARG A 1 96 ? -5.915 6.167 -3.043 1.00 95.75 96 ARG A O 1
ATOM 757 N N . HIS A 1 97 ? -5.012 5.547 -1.089 1.00 94.56 97 HIS A N 1
ATOM 758 C CA . HIS A 1 97 ? -3.638 5.847 -1.484 1.00 94.56 97 HIS A CA 1
ATOM 759 C C . HIS A 1 97 ? -3.078 4.802 -2.461 1.00 94.56 97 HIS A C 1
ATOM 761 O O . HIS A 1 97 ? -2.415 5.182 -3.426 1.00 94.56 97 HIS A O 1
ATOM 767 N N . ASP A 1 98 ? -3.379 3.517 -2.261 1.00 92.69 98 ASP A N 1
ATOM 768 C CA . ASP A 1 98 ? -2.914 2.436 -3.133 1.00 92.69 98 ASP A CA 1
ATOM 769 C C . ASP A 1 98 ? -3.604 2.423 -4.503 1.00 92.69 98 ASP A C 1
ATOM 771 O O . ASP A 1 98 ? -2.958 2.087 -5.486 1.00 92.69 98 ASP A O 1
ATOM 775 N N . GLU A 1 99 ? -4.867 2.847 -4.625 1.00 89.62 99 GLU A N 1
ATOM 776 C CA . GLU A 1 99 ? -5.592 2.923 -5.9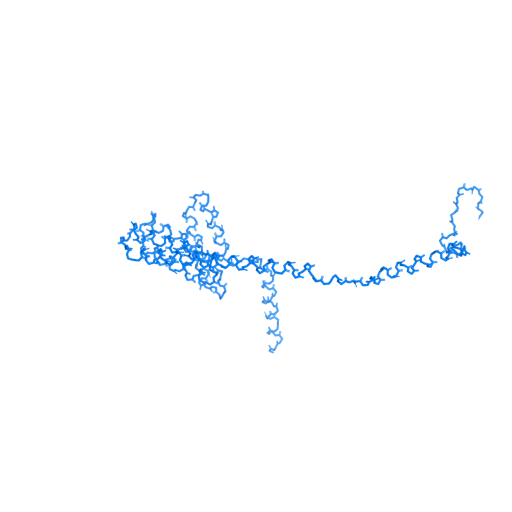11 1.00 89.62 99 GLU A CA 1
ATOM 777 C C . GLU A 1 99 ? -4.870 3.780 -6.965 1.00 89.62 99 GLU A C 1
ATOM 779 O O . GLU A 1 99 ? -5.027 3.565 -8.168 1.00 89.62 99 GLU A O 1
ATOM 784 N N . LEU A 1 100 ? -4.020 4.711 -6.528 1.00 79.00 100 LEU A N 1
ATOM 785 C CA . LEU A 1 100 ? -3.205 5.558 -7.400 1.00 79.00 100 LEU A CA 1
ATOM 786 C C . LEU A 1 100 ? -1.961 4.837 -7.959 1.00 79.00 100 LEU A C 1
ATOM 788 O O . LEU A 1 100 ? -1.282 5.374 -8.837 1.00 79.00 100 LEU A O 1
ATOM 792 N N . ARG A 1 101 ? -1.653 3.631 -7.463 1.00 79.69 101 ARG A N 1
ATOM 793 C CA . ARG A 1 101 ? -0.453 2.834 -7.782 1.00 79.69 101 ARG A CA 1
ATOM 794 C C . ARG A 1 101 ? -0.802 1.399 -8.195 1.00 79.69 101 ARG A C 1
ATOM 796 O O . ARG A 1 101 ? -0.408 0.968 -9.276 1.00 79.69 101 ARG A O 1
ATOM 803 N N . GLY A 1 102 ? -1.601 0.700 -7.387 1.00 74.50 102 GLY A N 1
ATOM 804 C CA . GLY A 1 102 ? -2.318 -0.529 -7.732 1.00 74.50 102 GLY A CA 1
ATOM 805 C C . GLY A 1 102 ? -1.629 -1.850 -7.380 1.00 74.50 102 GLY A C 1
ATOM 806 O O . GLY A 1 102 ? -1.968 -2.866 -7.988 1.00 74.50 102 GLY A O 1
ATOM 807 N N . TYR A 1 103 ? -0.675 -1.870 -6.444 1.00 75.00 103 TYR A N 1
ATOM 808 C CA . TYR A 1 103 ? 0.080 -3.087 -6.097 1.00 75.00 103 TYR A CA 1
ATOM 809 C C . TYR A 1 103 ? -0.372 -3.748 -4.785 1.00 75.00 103 TYR A C 1
ATOM 811 O O . TYR A 1 103 ? -0.224 -4.961 -4.631 1.00 75.00 103 TYR A O 1
ATOM 819 N N . GLY A 1 104 ? -0.941 -2.986 -3.849 1.00 89.94 104 GLY A N 1
ATOM 820 C CA . GLY A 1 104 ? -1.327 -3.447 -2.515 1.00 89.94 104 GLY A CA 1
ATOM 821 C C . GLY A 1 104 ? -2.815 -3.767 -2.341 1.00 89.94 104 GLY A C 1
ATOM 822 O O . GLY A 1 104 ? -3.166 -4.423 -1.358 1.00 89.94 104 GLY A O 1
ATOM 823 N N . LEU A 1 105 ? -3.693 -3.367 -3.272 1.00 94.94 105 LEU A N 1
ATOM 824 C CA . LEU A 1 105 ? -5.159 -3.466 -3.130 1.00 94.94 105 LEU A CA 1
ATOM 825 C C . LEU A 1 105 ? -5.656 -4.847 -2.685 1.00 94.94 105 LEU A C 1
ATOM 827 O O . LEU A 1 105 ? -6.453 -4.946 -1.753 1.00 94.94 105 LEU A O 1
ATOM 831 N N . SER A 1 106 ? -5.162 -5.927 -3.298 1.00 95.62 106 SER A N 1
ATOM 832 C CA . SER A 1 106 ? -5.560 -7.294 -2.922 1.00 95.62 106 SER A CA 1
ATOM 833 C C . SER A 1 106 ? -5.289 -7.596 -1.441 1.00 95.62 106 SER A C 1
ATOM 835 O O . SER A 1 106 ? -6.147 -8.125 -0.725 1.00 95.62 106 SER A O 1
ATOM 837 N N . HIS A 1 107 ? -4.106 -7.215 -0.962 1.00 95.50 107 HIS A N 1
ATOM 838 C CA . HIS A 1 107 ? -3.688 -7.425 0.419 1.00 95.50 107 HIS A CA 1
ATOM 839 C C . HIS A 1 107 ? -4.471 -6.529 1.388 1.00 95.50 107 HIS A C 1
ATOM 841 O O . HIS A 1 107 ? -4.945 -7.010 2.417 1.00 95.50 107 HIS A O 1
ATOM 847 N N . LEU A 1 108 ? -4.675 -5.257 1.035 1.00 97.75 108 LEU A N 1
ATOM 848 C CA . LEU A 1 108 ? -5.435 -4.303 1.845 1.00 97.75 108 LEU A CA 1
ATOM 849 C C . LEU A 1 108 ? -6.882 -4.760 2.057 1.00 97.75 108 LEU A C 1
ATOM 851 O O . LEU A 1 108 ? -7.334 -4.846 3.198 1.00 97.75 108 LEU A O 1
ATOM 855 N N . HIS A 1 109 ? -7.579 -5.144 0.984 1.00 98.19 109 HIS A N 1
ATOM 856 C CA . HIS A 1 109 ? -8.933 -5.691 1.086 1.00 98.19 109 HIS A CA 1
ATOM 857 C C . HIS A 1 109 ? -8.965 -7.000 1.886 1.00 98.19 109 HIS A C 1
ATOM 859 O O . HIS A 1 109 ? -9.858 -7.199 2.705 1.00 98.19 109 HIS A O 1
ATOM 865 N N . SER A 1 110 ? -7.981 -7.888 1.715 1.00 98.19 110 SER A N 1
ATOM 866 C CA . SER A 1 110 ? -7.918 -9.135 2.492 1.00 98.19 110 SER A CA 1
ATOM 867 C C . SER A 1 110 ? -7.771 -8.877 3.996 1.00 98.19 110 SER A C 1
ATOM 869 O O . SER A 1 110 ? -8.451 -9.512 4.805 1.00 98.19 110 SER A O 1
ATOM 871 N N . ASN A 1 111 ? -6.924 -7.920 4.379 1.00 97.94 111 ASN A N 1
ATOM 872 C CA . ASN A 1 111 ? -6.712 -7.563 5.779 1.00 97.94 111 ASN A CA 1
ATOM 873 C C . ASN A 1 111 ? -7.915 -6.835 6.382 1.00 97.94 111 ASN A C 1
ATOM 875 O O . ASN A 1 111 ? -8.312 -7.152 7.508 1.00 97.94 111 ASN A O 1
ATOM 879 N N . ARG A 1 112 ? -8.536 -5.922 5.625 1.00 98.50 112 ARG A N 1
ATOM 880 C CA . ARG A 1 112 ? -9.765 -5.241 6.044 1.00 98.50 112 ARG A CA 1
ATOM 881 C C . ARG A 1 112 ? -10.911 -6.241 6.232 1.00 98.50 112 ARG A C 1
ATOM 883 O O . ARG A 1 112 ? -11.546 -6.221 7.285 1.00 98.50 112 ARG A O 1
ATOM 890 N N . ALA A 1 113 ? -11.080 -7.201 5.317 1.00 98.50 113 ALA A N 1
ATOM 891 C CA . ALA A 1 113 ? -12.048 -8.292 5.461 1.00 98.50 113 ALA A CA 1
ATOM 892 C C . ALA A 1 113 ? -11.826 -9.121 6.728 1.00 98.50 113 ALA A C 1
ATOM 894 O O . ALA A 1 113 ? -12.779 -9.443 7.436 1.00 98.50 113 ALA A O 1
ATOM 895 N N . LYS A 1 114 ? -10.570 -9.472 7.020 1.00 98.44 114 LYS A N 1
ATOM 896 C CA . LYS A 1 114 ? -10.227 -10.232 8.225 1.00 98.44 114 LYS A CA 1
ATOM 897 C C . LYS A 1 114 ? -10.587 -9.451 9.490 1.00 98.44 114 LYS A C 1
ATOM 899 O O . LYS A 1 114 ? -11.179 -10.011 10.406 1.00 98.44 114 LYS A O 1
ATOM 904 N N . CYS A 1 115 ? -10.302 -8.151 9.509 1.00 98.06 115 CYS A N 1
ATOM 905 C CA . CYS A 1 115 ? -10.663 -7.292 10.629 1.00 98.06 115 CYS A CA 1
ATOM 906 C C . CYS A 1 115 ? -12.188 -7.184 10.814 1.00 98.06 115 CYS A C 1
ATOM 908 O O . CYS A 1 115 ? -12.687 -7.331 11.929 1.00 98.06 115 CYS A O 1
ATOM 910 N N . MET A 1 116 ? -12.937 -6.991 9.720 1.00 98.50 116 MET A N 1
ATOM 911 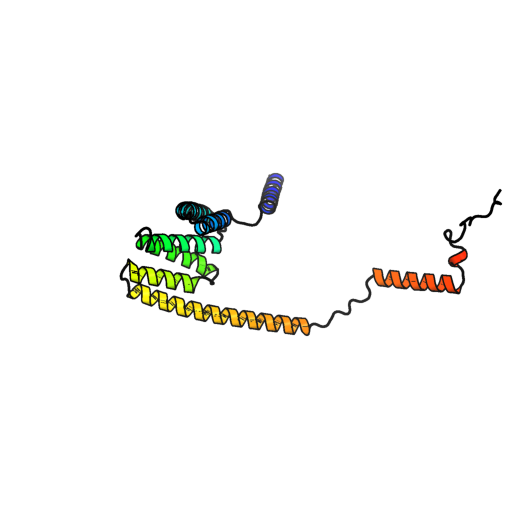C CA . MET A 1 116 ? -14.406 -6.982 9.727 1.00 98.50 116 MET A CA 1
ATOM 912 C C .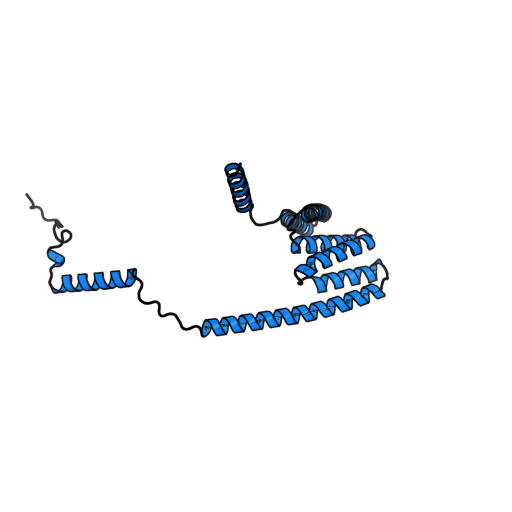 MET A 1 116 ? -14.979 -8.276 10.316 1.00 98.50 116 MET A C 1
ATOM 914 O O . MET A 1 116 ? -15.873 -8.235 11.158 1.00 98.50 116 MET A O 1
ATOM 918 N N . GLU A 1 117 ? -14.440 -9.423 9.907 1.00 97.75 117 GLU A N 1
ATOM 919 C CA . GLU A 1 117 ? -14.891 -10.731 10.375 1.00 97.75 117 GLU A CA 1
ATOM 920 C C . GLU A 1 117 ? -14.556 -10.971 11.850 1.00 97.75 117 GLU A C 1
ATOM 922 O O . GLU A 1 117 ? -15.446 -11.284 12.636 1.00 97.75 117 GLU A O 1
ATOM 927 N N . GLU A 1 118 ? -13.293 -10.794 12.240 1.00 97.12 118 GLU A N 1
ATOM 928 C CA . GLU A 1 118 ? -12.810 -11.187 13.567 1.00 97.12 118 GLU A CA 1
ATOM 929 C C . GLU A 1 118 ? -13.145 -10.173 14.665 1.00 97.12 118 GLU A C 1
ATOM 931 O O . GLU A 1 118 ? -13.255 -10.550 15.833 1.00 97.12 118 GLU A O 1
ATOM 936 N N . LYS A 1 119 ? -13.268 -8.883 14.324 1.00 97.81 119 LYS A N 1
ATOM 937 C CA . LYS A 1 119 ? -13.435 -7.807 15.315 1.00 97.81 119 LYS A CA 1
ATOM 938 C C . LYS A 1 119 ? -14.791 -7.122 15.275 1.00 97.81 119 LYS A C 1
ATOM 940 O O . LYS A 1 119 ? -15.213 -6.593 16.299 1.00 97.81 119 LYS A O 1
ATOM 945 N N . LEU A 1 120 ? -15.469 -7.124 14.127 1.00 97.00 120 LEU A N 1
ATOM 946 C CA . LEU A 1 120 ? -16.760 -6.446 13.958 1.00 97.00 120 LEU A CA 1
ATOM 947 C C . LEU A 1 120 ? -17.932 -7.414 13.741 1.00 97.00 120 LEU A C 1
ATOM 949 O O . LEU A 1 120 ? -19.078 -6.979 13.804 1.00 97.00 120 LEU A O 1
ATOM 953 N N . ASN A 1 121 ? -17.673 -8.708 13.510 1.00 97.06 121 ASN A N 1
ATOM 954 C CA . ASN A 1 121 ? -18.670 -9.683 13.044 1.00 97.06 121 ASN A CA 1
ATOM 955 C C . ASN A 1 121 ? -19.415 -9.227 11.769 1.00 97.06 121 ASN A C 1
ATOM 957 O O . ASN A 1 121 ? -20.537 -9.664 11.499 1.00 97.06 121 ASN A O 1
ATOM 961 N N . ASP A 1 122 ? -18.800 -8.358 10.959 1.00 98.12 122 ASP A N 1
ATOM 962 C CA . ASP A 1 122 ? -19.358 -7.909 9.685 1.00 98.12 122 ASP A CA 1
ATOM 963 C C . ASP A 1 122 ? -18.979 -8.887 8.568 1.00 98.12 122 ASP A C 1
ATOM 965 O O . ASP A 1 122 ? -18.090 -8.669 7.740 1.00 98.12 122 ASP A O 1
ATOM 969 N N . PHE A 1 123 ? -19.686 -10.014 8.542 1.00 98.00 123 PHE A N 1
ATOM 970 C CA . PHE A 1 123 ? -19.483 -11.039 7.522 1.00 98.00 123 PHE A CA 1
ATOM 971 C C . PHE A 1 123 ? -19.883 -10.569 6.118 1.00 98.00 123 PHE A C 1
ATOM 973 O O . PHE A 1 123 ? -19.382 -11.103 5.127 1.00 98.00 123 PHE A O 1
ATOM 980 N N . ALA A 1 124 ? -20.805 -9.608 6.003 1.00 98.12 124 ALA A N 1
ATOM 981 C CA . ALA A 1 124 ? -21.247 -9.099 4.710 1.00 98.12 124 ALA A CA 1
ATOM 982 C C . ALA A 1 124 ? -20.158 -8.226 4.076 1.00 98.12 124 ALA A C 1
ATOM 984 O O . ALA A 1 124 ? -19.757 -8.506 2.941 1.00 98.12 124 ALA A O 1
ATOM 985 N N . GLY A 1 125 ? -19.623 -7.263 4.833 1.00 97.69 125 GLY A N 1
ATOM 986 C CA . GLY A 1 125 ? -18.475 -6.450 4.438 1.00 97.69 125 GLY A CA 1
ATOM 987 C C . GLY A 1 125 ? -17.252 -7.309 4.129 1.00 97.69 125 GLY A C 1
ATOM 988 O O . GLY A 1 125 ? -16.692 -7.215 3.035 1.00 97.69 125 GLY A O 1
ATOM 989 N N . ALA A 1 126 ? -16.920 -8.263 5.008 1.00 98.50 126 ALA A N 1
ATOM 990 C CA . ALA A 1 126 ? -15.781 -9.161 4.810 1.00 98.50 126 ALA A CA 1
ATOM 991 C C . ALA A 1 126 ? -15.885 -10.008 3.527 1.00 98.50 126 ALA A C 1
ATOM 993 O O . ALA A 1 126 ? -14.884 -10.294 2.864 1.00 98.50 126 ALA A O 1
ATOM 994 N N . ARG A 1 127 ? -17.094 -10.445 3.146 1.00 98.62 127 ARG A N 1
ATOM 995 C CA . ARG A 1 127 ? -17.309 -11.132 1.859 1.00 98.62 127 ARG A CA 1
ATOM 996 C C . ARG A 1 127 ? -17.096 -10.197 0.670 1.00 98.62 127 ARG A C 1
ATOM 998 O O . ARG A 1 127 ? -16.480 -10.628 -0.304 1.00 98.62 127 ARG A O 1
ATOM 1005 N N . GLY A 1 128 ? -17.578 -8.957 0.753 1.00 98.38 128 GLY A N 1
ATOM 1006 C CA . GLY A 1 128 ? -17.377 -7.942 -0.283 1.00 98.38 128 GLY A CA 1
ATOM 1007 C C . GLY A 1 128 ? -15.895 -7.668 -0.530 1.00 98.38 128 GLY A C 1
ATOM 1008 O O . GLY A 1 128 ? -15.419 -7.792 -1.658 1.00 98.38 128 GLY A O 1
ATOM 1009 N N . ASP A 1 129 ? -15.138 -7.420 0.535 1.00 98.38 129 ASP A N 1
ATOM 1010 C CA . ASP A 1 129 ? -13.701 -7.172 0.435 1.00 98.38 129 ASP A CA 1
ATOM 1011 C C . ASP A 1 129 ? -12.919 -8.380 -0.081 1.00 98.38 129 ASP A C 1
ATOM 1013 O O . ASP A 1 129 ? -12.053 -8.235 -0.938 1.00 98.38 129 ASP A O 1
ATOM 1017 N N . ARG A 1 130 ? -13.250 -9.603 0.349 1.00 98.44 130 ARG A N 1
ATOM 1018 C CA . ARG A 1 130 ? -12.614 -10.805 -0.218 1.00 98.44 130 ARG A CA 1
ATOM 1019 C C . ARG A 1 130 ? -12.872 -10.970 -1.709 1.00 98.44 130 ARG A C 1
ATOM 1021 O O . ARG A 1 130 ? -12.020 -11.509 -2.417 1.00 98.44 130 ARG A O 1
ATOM 1028 N N . GLN A 1 131 ? -14.041 -10.554 -2.187 1.00 98.44 131 GLN A N 1
ATOM 1029 C CA . GLN A 1 131 ? -14.341 -10.581 -3.613 1.00 98.44 131 GLN A CA 1
ATOM 1030 C C . GLN A 1 131 ? -13.479 -9.564 -4.367 1.00 98.44 131 GLN A C 1
ATOM 1032 O O . GLN A 1 131 ? -12.885 -9.922 -5.386 1.00 98.44 131 GLN A O 1
ATOM 1037 N N . LEU A 1 132 ? -13.352 -8.345 -3.836 1.00 97.62 132 LEU A N 1
ATOM 1038 C CA . LEU A 1 132 ? -12.465 -7.318 -4.386 1.00 97.62 132 LEU A CA 1
ATOM 1039 C C . LEU A 1 132 ? -11.004 -7.773 -4.380 1.00 97.62 132 LEU A C 1
ATOM 1041 O O . LEU A 1 132 ? -10.329 -7.654 -5.396 1.00 97.62 132 LEU A O 1
ATOM 1045 N N . ALA A 1 133 ? -10.532 -8.385 -3.293 1.00 97.19 133 ALA A N 1
ATOM 1046 C CA . ALA A 1 133 ? -9.167 -8.891 -3.200 1.00 97.19 133 ALA A CA 1
ATOM 1047 C C . ALA A 1 133 ? -8.839 -9.902 -4.312 1.00 97.19 133 ALA A C 1
ATOM 1049 O O . ALA A 1 133 ? -7.825 -9.780 -5.001 1.00 97.19 133 ALA A O 1
ATOM 1050 N N . LYS A 1 134 ? -9.736 -10.869 -4.548 1.00 97.38 134 LYS A N 1
ATOM 1051 C CA . LYS A 1 134 ? -9.592 -11.846 -5.641 1.00 97.38 134 LYS A CA 1
ATOM 1052 C C . LYS A 1 134 ? -9.583 -11.179 -7.012 1.00 97.38 134 LYS A C 1
ATOM 1054 O O . LYS A 1 134 ? -8.833 -11.606 -7.887 1.00 97.38 134 LYS A O 1
ATOM 1059 N N . GLU A 1 135 ? -10.426 -10.172 -7.210 1.00 96.38 135 GLU A N 1
ATOM 1060 C CA . GLU A 1 135 ? -10.495 -9.442 -8.471 1.00 96.38 135 GLU A CA 1
ATOM 1061 C C . GLU A 1 135 ? -9.209 -8.648 -8.725 1.00 96.38 135 GLU A C 1
ATOM 1063 O O . GLU A 1 135 ? -8.595 -8.811 -9.778 1.00 96.38 135 GLU A O 1
ATOM 1068 N N . TYR A 1 136 ? -8.726 -7.893 -7.737 1.00 95.06 136 TYR A N 1
ATOM 1069 C CA . TYR A 1 136 ? -7.467 -7.158 -7.849 1.00 95.06 136 TYR A CA 1
ATOM 1070 C C . TYR A 1 136 ? -6.264 -8.074 -8.055 1.00 95.06 136 TYR A C 1
ATOM 1072 O O . TYR A 1 136 ? -5.414 -7.766 -8.886 1.00 95.06 136 TYR A O 1
ATOM 1080 N N . SER A 1 137 ? -6.215 -9.231 -7.386 1.00 94.19 137 SER A N 1
ATOM 1081 C CA . SER A 1 137 ? -5.172 -10.234 -7.634 1.00 94.19 137 SER A CA 1
ATOM 1082 C C . SER A 1 137 ? -5.171 -10.688 -9.096 1.00 94.19 137 SER A C 1
ATOM 1084 O O . SER A 1 137 ? -4.133 -10.664 -9.748 1.00 94.19 137 SER A O 1
ATOM 1086 N N . ARG A 1 138 ? -6.342 -11.029 -9.650 1.00 94.31 138 ARG A N 1
ATOM 1087 C CA . ARG A 1 138 ? -6.461 -11.438 -11.061 1.00 94.31 138 ARG A CA 1
ATOM 1088 C C . ARG A 1 138 ? -6.076 -10.322 -12.024 1.00 94.31 138 ARG A C 1
ATOM 1090 O O . ARG A 1 138 ? -5.524 -10.595 -13.088 1.00 94.31 138 ARG A O 1
ATOM 1097 N N . GLN A 1 139 ? -6.423 -9.079 -11.702 1.00 92.94 139 GLN A N 1
ATOM 1098 C CA . GLN A 1 139 ? -6.056 -7.928 -12.522 1.00 92.94 139 GLN A CA 1
ATOM 1099 C C . GLN A 1 139 ? -4.548 -7.684 -12.496 1.00 92.94 139 GLN A C 1
ATOM 1101 O O . GLN A 1 139 ? -3.965 -7.449 -13.552 1.00 92.94 139 GLN A O 1
ATOM 1106 N N . LEU A 1 140 ? -3.918 -7.784 -11.325 1.00 90.81 140 LEU A N 1
ATOM 1107 C CA . LEU A 1 140 ? -2.474 -7.645 -11.176 1.00 90.81 140 LEU A CA 1
ATOM 1108 C C . LEU A 1 140 ? -1.726 -8.735 -11.954 1.00 90.81 140 LEU A C 1
ATOM 1110 O O . LEU A 1 140 ? -0.816 -8.408 -12.710 1.00 90.81 140 LEU A O 1
ATOM 1114 N N . ASP A 1 141 ? -2.163 -9.994 -11.868 1.00 91.88 141 ASP A N 1
ATOM 1115 C CA . ASP A 1 141 ? -1.570 -11.099 -12.634 1.00 91.88 141 ASP A CA 1
ATOM 1116 C C . ASP A 1 141 ? -1.612 -10.822 -14.144 1.00 91.88 141 ASP A C 1
ATOM 1118 O O . ASP A 1 141 ? -0.613 -10.970 -14.848 1.00 91.88 141 ASP A O 1
ATOM 1122 N N . LYS A 1 142 ? -2.756 -10.341 -14.650 1.00 93.50 142 LYS A N 1
ATOM 1123 C CA . LYS A 1 142 ? -2.900 -9.952 -16.062 1.00 93.50 142 LYS A CA 1
ATOM 1124 C C . LYS A 1 142 ? -1.964 -8.807 -16.450 1.00 93.50 142 LYS A C 1
ATOM 1126 O O . LYS A 1 142 ? -1.419 -8.843 -17.550 1.00 93.50 142 LYS A O 1
ATOM 1131 N N . ARG A 1 143 ? -1.788 -7.802 -15.582 1.00 91.25 143 ARG A N 1
ATOM 1132 C CA . ARG A 1 143 ? -0.860 -6.680 -15.819 1.00 91.25 143 ARG A CA 1
ATOM 1133 C C . ARG A 1 143 ? 0.582 -7.169 -15.883 1.00 91.25 143 ARG A C 1
ATOM 1135 O O . ARG A 1 143 ? 1.258 -6.895 -16.862 1.00 91.25 143 ARG A O 1
ATOM 1142 N N . ILE A 1 144 ? 1.007 -7.983 -14.919 1.00 91.44 144 ILE A N 1
ATOM 1143 C CA . ILE A 1 144 ? 2.359 -8.555 -14.880 1.00 91.44 144 ILE A CA 1
ATOM 1144 C C . ILE A 1 144 ? 2.649 -9.369 -16.146 1.00 91.44 144 ILE A C 1
ATOM 1146 O O . ILE A 1 144 ? 3.724 -9.248 -16.732 1.00 91.44 144 ILE A O 1
ATOM 1150 N N . GLU A 1 145 ? 1.703 -10.196 -16.591 1.00 94.75 145 GLU A N 1
ATOM 1151 C CA . GLU A 1 145 ? 1.867 -10.956 -17.832 1.00 94.75 145 GLU A CA 1
ATOM 1152 C C . GLU A 1 145 ? 1.916 -10.054 -19.073 1.00 94.75 145 GLU A C 1
ATOM 1154 O O . GLU A 1 145 ? 2.713 -10.308 -19.981 1.00 94.75 145 GLU A O 1
ATOM 1159 N N . ALA A 1 146 ? 1.121 -8.981 -19.110 1.00 94.19 146 ALA A N 1
ATOM 1160 C CA . ALA A 1 146 ? 1.171 -7.991 -20.182 1.00 94.19 146 ALA A CA 1
ATOM 1161 C C . ALA A 1 146 ? 2.524 -7.261 -20.225 1.00 94.19 146 ALA A C 1
ATOM 1163 O O . ALA A 1 146 ? 3.137 -7.202 -21.291 1.00 94.19 146 ALA A O 1
ATOM 1164 N N . ASP A 1 147 ? 3.034 -6.809 -19.079 1.00 93.81 147 ASP A N 1
ATOM 1165 C CA . ASP A 1 147 ? 4.328 -6.126 -18.964 1.00 93.81 147 ASP A CA 1
ATOM 1166 C C . ASP A 1 147 ? 5.478 -7.052 -19.385 1.00 93.81 147 ASP A C 1
ATOM 1168 O O . ASP A 1 147 ? 6.362 -6.668 -20.153 1.00 93.81 147 ASP A O 1
ATOM 1172 N N . ARG A 1 148 ? 5.438 -8.325 -18.964 1.00 95.75 148 ARG A N 1
ATOM 1173 C CA . ARG A 1 148 ? 6.399 -9.354 -19.402 1.00 95.75 148 ARG A CA 1
ATOM 1174 C C . ARG A 1 148 ? 6.341 -9.587 -20.909 1.00 95.75 148 ARG A C 1
ATOM 1176 O O . ARG A 1 148 ? 7.376 -9.821 -21.535 1.00 95.75 148 ARG A O 1
ATOM 1183 N N . ALA A 1 149 ? 5.147 -9.584 -21.496 1.00 95.88 149 ALA A N 1
ATOM 1184 C CA . ALA A 1 149 ? 4.976 -9.747 -22.934 1.00 95.88 149 ALA A CA 1
ATOM 1185 C C . ALA A 1 149 ? 5.488 -8.524 -23.707 1.00 95.88 149 ALA A C 1
ATOM 1187 O O . ALA A 1 149 ? 6.122 -8.692 -24.751 1.00 95.88 149 ALA A O 1
ATOM 1188 N N . GLU A 1 150 ? 5.250 -7.314 -23.202 1.00 96.25 150 GLU A N 1
ATOM 1189 C CA . GLU A 1 150 ? 5.768 -6.076 -23.781 1.00 96.25 150 GLU A CA 1
ATOM 1190 C C . GLU A 1 150 ? 7.295 -6.023 -23.718 1.00 96.25 150 GLU A C 1
ATOM 1192 O O . GLU A 1 150 ? 7.935 -5.764 -24.734 1.00 96.25 150 GLU A O 1
ATOM 1197 N N . GLU A 1 151 ? 7.891 -6.364 -22.578 1.00 95.88 151 GLU A N 1
ATOM 1198 C CA . GLU A 1 151 ? 9.345 -6.402 -22.426 1.00 95.88 151 GLU A CA 1
ATOM 1199 C C . GLU A 1 151 ? 9.987 -7.398 -23.403 1.00 95.88 151 GLU A C 1
ATOM 1201 O O . GLU A 1 151 ? 10.937 -7.066 -24.111 1.00 95.88 151 GLU A O 1
ATOM 1206 N N . LYS A 1 152 ? 9.404 -8.594 -23.558 1.00 96.12 152 LYS A N 1
ATOM 1207 C CA . LYS A 1 152 ? 9.851 -9.563 -24.575 1.00 96.12 152 LYS A CA 1
ATOM 1208 C C . LYS A 1 152 ? 9.760 -9.002 -25.997 1.00 96.12 152 LYS A C 1
ATOM 1210 O O . LYS A 1 152 ? 10.640 -9.275 -26.814 1.00 96.12 152 LYS A O 1
ATOM 1215 N N . ARG A 1 153 ? 8.712 -8.232 -26.314 1.00 94.94 153 ARG A N 1
ATOM 1216 C CA . ARG A 1 153 ? 8.571 -7.568 -27.622 1.00 94.94 153 ARG A CA 1
ATOM 1217 C C . ARG A 1 153 ? 9.645 -6.503 -27.819 1.00 94.94 153 ARG A C 1
ATOM 1219 O O . ARG A 1 153 ? 10.295 -6.525 -28.859 1.00 94.94 153 ARG A O 1
ATOM 1226 N N . ARG A 1 154 ? 9.881 -5.647 -26.819 1.00 94.94 154 ARG A N 1
ATOM 1227 C CA . ARG A 1 154 ? 10.937 -4.620 -26.839 1.00 94.94 154 ARG A CA 1
ATOM 1228 C C . ARG A 1 154 ? 12.317 -5.241 -27.033 1.00 94.94 154 ARG A C 1
ATOM 1230 O O . ARG A 1 154 ? 13.082 -4.775 -27.867 1.00 94.94 154 ARG A O 1
ATOM 1237 N N . GLN A 1 155 ? 12.613 -6.339 -26.339 1.00 94.25 155 GLN A N 1
ATOM 1238 C CA . GLN A 1 155 ? 13.869 -7.075 -26.507 1.00 94.25 155 GLN A CA 1
ATOM 1239 C C . GLN A 1 155 ? 14.002 -7.684 -27.907 1.00 94.25 155 GLN A C 1
ATOM 1241 O O . GLN A 1 155 ? 15.065 -7.598 -28.519 1.00 94.25 155 GLN A O 1
ATOM 1246 N N . ALA A 1 156 ? 12.930 -8.274 -28.443 1.00 92.50 156 ALA A N 1
ATOM 1247 C CA . ALA A 1 156 ? 12.930 -8.823 -29.797 1.00 92.50 156 ALA A CA 1
ATOM 1248 C C . ALA A 1 156 ? 13.101 -7.734 -30.869 1.00 92.50 156 ALA A C 1
ATOM 1250 O O . ALA A 1 156 ? 13.776 -7.964 -31.870 1.00 92.50 156 ALA A O 1
ATOM 1251 N N . GLU A 1 157 ? 12.510 -6.557 -30.666 1.00 92.62 157 GLU A N 1
ATOM 1252 C CA . GLU A 1 157 ? 12.673 -5.394 -31.537 1.00 92.62 157 GLU A CA 1
ATOM 1253 C C . GLU A 1 157 ? 14.091 -4.824 -31.452 1.00 92.62 157 GLU A C 1
ATOM 1255 O O . GLU A 1 157 ? 14.736 -4.660 -32.483 1.00 92.62 157 GLU A O 1
ATOM 1260 N N . ALA A 1 158 ? 14.630 -4.635 -30.244 1.00 89.69 158 ALA A N 1
ATOM 1261 C CA . ALA A 1 158 ? 16.010 -4.205 -30.033 1.00 89.69 158 ALA A CA 1
ATOM 1262 C C . ALA A 1 158 ? 17.024 -5.183 -30.652 1.00 89.69 158 ALA A C 1
ATOM 1264 O O . ALA A 1 158 ? 18.016 -4.758 -31.238 1.00 89.69 158 ALA A O 1
ATOM 1265 N N . ALA A 1 159 ? 16.758 -6.493 -30.593 1.00 88.19 159 ALA A N 1
ATOM 1266 C CA . ALA A 1 159 ? 17.589 -7.510 -31.238 1.00 88.19 159 ALA A CA 1
ATOM 1267 C C . ALA A 1 159 ? 17.502 -7.485 -32.776 1.00 88.19 159 ALA A C 1
ATOM 1269 O O . ALA A 1 159 ? 18.436 -7.920 -33.451 1.00 88.19 159 ALA A O 1
ATOM 1270 N N . ARG A 1 160 ? 16.383 -7.004 -33.334 1.00 85.56 160 ARG A N 1
ATOM 1271 C CA . ARG A 1 160 ? 16.162 -6.843 -34.782 1.00 85.56 160 ARG A CA 1
ATOM 1272 C C . ARG A 1 160 ? 16.585 -5.475 -35.304 1.00 85.56 160 ARG A C 1
ATOM 1274 O O . ARG A 1 160 ? 16.683 -5.320 -36.521 1.00 85.56 160 ARG A O 1
ATOM 1281 N N . ALA A 1 161 ? 16.807 -4.501 -34.421 1.00 77.88 161 ALA A N 1
ATOM 1282 C CA . ALA A 1 161 ? 17.230 -3.167 -34.803 1.00 77.88 161 ALA A CA 1
ATOM 1283 C C . ALA A 1 161 ? 18.520 -3.275 -35.633 1.00 77.88 161 ALA A C 1
ATOM 1285 O O . ALA A 1 161 ? 19.464 -3.957 -35.213 1.00 77.88 161 ALA A O 1
ATOM 1286 N N . PRO A 1 162 ? 18.570 -2.663 -36.832 1.00 76.31 162 PRO A N 1
ATOM 1287 C CA . PRO A 1 162 ? 19.773 -2.696 -37.642 1.00 76.31 162 PRO A CA 1
ATOM 1288 C C . PRO A 1 162 ? 20.900 -2.103 -36.806 1.00 76.31 162 PRO A C 1
ATOM 1290 O O . PRO A 1 162 ? 20.788 -0.975 -36.329 1.00 76.31 162 PRO A O 1
ATOM 1293 N N . LYS A 1 163 ? 21.979 -2.871 -36.610 1.00 65.06 163 LYS A N 1
ATOM 1294 C CA . LYS A 1 163 ? 23.201 -2.323 -36.025 1.00 65.06 163 LYS A CA 1
ATOM 1295 C C . LYS A 1 163 ? 23.593 -1.156 -36.916 1.00 65.06 163 LYS A C 1
ATOM 1297 O O . LYS A 1 163 ? 23.940 -1.377 -38.078 1.00 65.06 163 LYS A O 1
ATOM 1302 N N . THR A 1 164 ? 23.487 0.067 -36.410 1.00 56.19 164 THR A N 1
ATOM 1303 C CA . THR A 1 164 ? 24.100 1.218 -37.054 1.00 56.19 164 THR A CA 1
ATOM 1304 C C . THR A 1 164 ? 25.561 0.845 -37.244 1.00 56.19 164 THR A C 1
ATOM 1306 O O . THR A 1 164 ? 26.288 0.635 -36.275 1.00 56.19 164 THR A O 1
ATOM 1309 N N . GLN A 1 165 ? 25.977 0.662 -38.498 1.00 57.78 165 GLN A N 1
ATOM 1310 C CA . GLN A 1 165 ? 27.390 0.714 -38.825 1.00 57.78 165 GLN A CA 1
ATOM 1311 C C . GLN A 1 165 ? 27.781 2.162 -38.561 1.00 57.78 165 GLN A C 1
ATOM 1313 O O . GLN A 1 165 ? 27.628 3.021 -39.427 1.00 57.78 165 GLN A O 1
ATOM 1318 N N . GLU A 1 166 ? 28.155 2.459 -37.318 1.00 60.09 166 GLU A N 1
ATOM 1319 C CA . GLU A 1 166 ? 28.838 3.699 -37.009 1.00 60.09 166 GLU A CA 1
ATOM 1320 C C . GLU A 1 166 ? 30.084 3.689 -37.888 1.00 60.09 166 GLU A C 1
ATOM 1322 O O . GLU A 1 166 ? 30.948 2.818 -37.765 1.00 60.09 166 GLU A O 1
ATOM 1327 N N . GLY A 1 167 ? 30.107 4.585 -38.878 1.00 65.19 167 GLY A N 1
ATOM 1328 C CA . GLY A 1 167 ? 31.311 4.816 -39.658 1.00 65.19 167 GLY A CA 1
ATOM 1329 C C . GLY A 1 167 ? 32.465 5.133 -38.702 1.00 65.19 167 GLY A C 1
ATOM 1330 O O . GLY A 1 167 ? 32.212 5.619 -37.596 1.00 65.19 167 GLY A O 1
ATOM 1331 N N . PRO A 1 168 ? 33.717 4.863 -39.103 1.00 70.94 168 PRO A N 1
ATOM 1332 C CA . PRO A 1 168 ? 34.866 5.106 -38.243 1.00 70.94 168 PRO A CA 1
ATOM 1333 C C . PRO A 1 168 ? 34.806 6.531 -37.692 1.00 70.94 168 PRO A C 1
ATOM 1335 O O . PRO A 1 168 ? 34.579 7.498 -38.427 1.00 70.94 168 PRO A O 1
ATOM 1338 N N . SER A 1 169 ? 34.969 6.652 -36.381 1.00 79.25 169 SER A N 1
ATOM 1339 C CA . SER A 1 169 ? 34.982 7.931 -35.688 1.00 79.25 169 SER A CA 1
ATOM 1340 C C . SER A 1 169 ? 36.062 8.847 -36.270 1.00 79.25 169 SER A C 1
ATOM 1342 O O . SER A 1 169 ? 37.064 8.402 -36.834 1.00 79.25 169 SER A O 1
ATOM 1344 N N . VAL A 1 170 ? 35.915 10.160 -36.077 1.00 79.50 170 VAL A N 1
ATOM 1345 C CA . VAL A 1 170 ? 36.943 11.138 -36.483 1.00 79.50 170 VAL A CA 1
ATOM 1346 C C . VAL A 1 170 ? 38.309 10.795 -35.866 1.00 79.50 170 VAL A C 1
ATOM 1348 O O . VAL A 1 170 ? 39.342 10.981 -36.505 1.00 79.50 170 VAL A O 1
ATOM 1351 N N . GLY A 1 171 ? 38.325 10.240 -34.649 1.00 80.81 171 GLY A N 1
ATOM 1352 C CA . GLY A 1 171 ? 39.542 9.749 -34.002 1.00 80.81 171 GLY A CA 1
ATOM 1353 C C . GLY A 1 171 ? 40.178 8.564 -34.734 1.00 80.81 171 GLY A C 1
ATOM 1354 O O . GLY A 1 171 ? 41.390 8.560 -34.943 1.00 80.81 171 GLY A O 1
ATOM 1355 N N . GLU A 1 172 ? 39.373 7.595 -35.173 1.00 83.50 172 GLU A N 1
ATOM 1356 C CA . GLU A 1 172 ? 39.836 6.427 -35.935 1.00 83.50 172 GLU A CA 1
ATOM 1357 C C . GLU A 1 172 ? 40.333 6.815 -37.328 1.00 83.50 172 GLU A C 1
ATOM 1359 O O . GLU A 1 172 ? 41.415 6.385 -37.727 1.00 83.50 172 GLU A O 1
ATOM 1364 N N . LEU A 1 173 ? 39.620 7.707 -38.020 1.00 82.38 173 LEU A N 1
ATOM 1365 C CA . LEU A 1 173 ? 40.044 8.256 -39.311 1.00 82.38 173 LEU A CA 1
ATOM 1366 C C . LEU A 1 173 ? 41.374 9.013 -39.197 1.00 82.38 173 LEU A C 1
ATOM 1368 O O . LEU A 1 173 ? 42.275 8.837 -40.019 1.00 82.38 173 LEU A O 1
ATOM 1372 N N . ASN A 1 174 ? 41.536 9.820 -38.145 1.00 85.38 174 ASN A N 1
ATOM 1373 C CA . ASN A 1 174 ? 42.781 10.542 -37.888 1.00 85.38 174 ASN A CA 1
ATOM 1374 C C . ASN A 1 174 ? 43.932 9.592 -37.530 1.00 85.38 174 ASN A C 1
ATOM 1376 O O . ASN A 1 174 ? 45.064 9.796 -37.976 1.00 85.38 174 ASN A O 1
ATOM 1380 N N . ALA A 1 175 ? 43.659 8.537 -36.758 1.00 85.75 175 ALA A N 1
ATOM 1381 C CA . ALA A 1 175 ? 44.647 7.519 -36.423 1.00 85.75 175 ALA A CA 1
ATOM 1382 C C . ALA A 1 175 ? 45.080 6.718 -37.661 1.00 85.75 175 ALA A C 1
ATOM 1384 O O . ALA A 1 175 ? 46.268 6.435 -37.825 1.00 85.75 175 ALA A O 1
ATOM 1385 N N . GLU A 1 176 ? 44.153 6.382 -38.557 1.00 89.44 176 GLU A N 1
ATOM 1386 C CA . GLU A 1 176 ? 44.455 5.700 -39.815 1.00 89.44 176 GLU A CA 1
ATOM 1387 C C . GLU A 1 176 ? 45.282 6.589 -40.753 1.00 89.44 176 GLU A C 1
ATOM 1389 O O . GLU A 1 176 ? 46.315 6.155 -41.274 1.00 89.44 176 GLU A O 1
ATOM 1394 N N . ALA A 1 177 ? 44.907 7.864 -40.894 1.00 87.12 177 ALA A N 1
ATOM 1395 C CA . ALA A 1 177 ? 45.676 8.842 -41.658 1.00 87.12 177 ALA A CA 1
ATOM 1396 C C . ALA A 1 177 ? 47.103 9.007 -41.105 1.00 87.12 177 ALA A C 1
ATOM 1398 O O . ALA A 1 177 ? 48.071 9.016 -41.872 1.00 87.12 177 ALA A O 1
ATOM 1399 N N . ALA A 1 178 ? 47.257 9.066 -39.777 1.00 82.94 178 ALA A N 1
ATOM 1400 C CA . ALA A 1 178 ? 48.560 9.133 -39.121 1.00 82.94 178 ALA A CA 1
ATOM 1401 C C . ALA A 1 178 ? 49.397 7.867 -39.360 1.00 82.94 178 ALA A C 1
ATOM 1403 O O . ALA A 1 178 ? 50.582 7.971 -39.675 1.00 82.94 178 ALA A O 1
ATOM 1404 N N . ARG A 1 179 ? 48.789 6.673 -39.288 1.00 88.06 179 ARG A N 1
ATOM 1405 C CA . ARG A 1 179 ? 49.460 5.394 -39.588 1.00 88.06 179 ARG A CA 1
ATOM 1406 C C . ARG A 1 179 ? 49.922 5.320 -41.038 1.00 88.06 179 ARG A C 1
ATOM 1408 O O . ARG A 1 179 ? 51.047 4.902 -41.290 1.00 88.06 179 ARG A O 1
ATOM 1415 N N . LYS A 1 180 ? 49.087 5.747 -41.988 1.00 90.38 180 LYS A N 1
ATOM 1416 C CA . LYS A 1 180 ? 49.436 5.767 -43.415 1.00 90.38 180 LYS A CA 1
ATOM 1417 C C . LYS A 1 180 ? 50.577 6.741 -43.695 1.00 90.38 180 LYS A C 1
ATOM 1419 O O . LYS A 1 180 ? 51.512 6.391 -44.410 1.00 90.38 180 LYS A O 1
ATOM 1424 N N . LYS A 1 181 ? 50.533 7.928 -43.083 1.00 85.88 181 LYS A N 1
ATOM 1425 C CA . LYS A 1 181 ? 51.618 8.911 -43.155 1.00 85.88 181 LYS A CA 1
ATOM 1426 C C . LYS A 1 181 ? 52.915 8.349 -42.570 1.00 85.88 181 LYS A C 1
ATOM 1428 O O . LYS A 1 181 ? 53.948 8.434 -43.221 1.00 85.88 181 LYS A O 1
ATOM 1433 N N . LEU A 1 182 ? 52.855 7.720 -41.395 1.00 80.88 182 LEU A N 1
ATOM 1434 C CA . LEU A 1 182 ? 54.013 7.089 -40.763 1.00 80.88 182 LEU A CA 1
ATOM 1435 C C . LEU A 1 182 ? 54.589 5.960 -41.627 1.00 80.88 182 LEU A C 1
ATOM 1437 O O . LEU A 1 182 ? 55.799 5.890 -41.800 1.00 80.88 182 LEU A O 1
ATOM 1441 N N . LYS A 1 183 ? 53.737 5.110 -42.209 1.00 89.00 183 LYS A N 1
ATOM 1442 C CA . LYS A 1 183 ? 54.162 4.031 -43.107 1.00 89.00 183 LYS A CA 1
ATOM 1443 C C . LYS A 1 183 ? 54.892 4.576 -44.336 1.00 89.00 183 LYS A C 1
ATOM 1445 O O . LYS A 1 183 ? 55.980 4.100 -44.630 1.00 89.00 183 LYS A O 1
ATOM 1450 N N . GLY A 1 184 ? 54.348 5.613 -44.979 1.00 87.62 184 GLY A N 1
ATOM 1451 C CA . GLY A 1 184 ? 55.026 6.294 -46.087 1.00 87.62 184 GLY A CA 1
ATOM 1452 C C . GLY A 1 184 ? 56.384 6.862 -45.668 1.00 87.62 184 GLY A C 1
ATOM 1453 O O . GLY A 1 184 ? 57.373 6.641 -46.356 1.00 87.62 184 GLY A O 1
ATOM 1454 N N . MET A 1 185 ? 56.453 7.481 -44.482 1.00 82.38 185 MET A N 1
ATOM 1455 C CA . MET A 1 185 ? 57.713 7.987 -43.930 1.00 82.38 185 MET A CA 1
ATOM 1456 C C . MET A 1 185 ? 58.737 6.878 -43.650 1.00 82.38 185 MET A C 1
ATOM 1458 O O . MET A 1 185 ? 59.934 7.108 -43.778 1.00 82.38 185 MET A O 1
ATOM 1462 N N . MET A 1 186 ? 58.297 5.686 -43.233 1.00 81.75 186 MET A N 1
ATOM 1463 C CA . MET A 1 186 ? 59.178 4.530 -43.019 1.00 81.75 186 MET A CA 1
ATOM 1464 C C . MET A 1 186 ? 59.676 3.939 -44.342 1.00 81.75 186 MET A C 1
ATOM 1466 O O . MET A 1 186 ? 60.833 3.532 -44.425 1.00 81.75 186 MET A O 1
ATOM 1470 N N . GLU A 1 187 ? 58.829 3.915 -45.372 1.00 87.12 187 GLU A N 1
ATOM 1471 C CA . GLU A 1 187 ? 59.174 3.426 -46.710 1.00 87.12 187 GLU A CA 1
ATOM 1472 C C . GLU A 1 187 ? 60.195 4.350 -47.395 1.00 87.12 187 GLU A C 1
ATOM 1474 O O . GLU A 1 187 ? 61.237 3.879 -47.849 1.00 87.12 187 GLU A O 1
ATOM 1479 N N . ASP A 1 188 ? 59.974 5.667 -47.383 1.00 86.50 188 ASP A N 1
ATOM 1480 C CA . ASP A 1 188 ? 60.865 6.654 -48.017 1.00 86.50 188 ASP A CA 1
ATOM 1481 C C . ASP A 1 188 ? 62.046 7.104 -47.133 1.00 86.50 188 ASP A C 1
ATOM 1483 O O . ASP A 1 188 ? 62.879 7.911 -47.545 1.00 86.50 188 ASP A O 1
ATOM 1487 N N . HIS A 1 189 ? 62.130 6.565 -45.913 1.00 81.00 189 HIS A N 1
ATOM 1488 C CA . HIS A 1 189 ? 63.143 6.879 -44.904 1.00 81.00 189 HIS A CA 1
ATOM 1489 C C . HIS A 1 189 ? 63.178 8.358 -44.462 1.00 81.00 189 HIS A C 1
ATOM 1491 O O . HIS A 1 189 ? 64.096 8.764 -43.740 1.00 81.00 189 HIS A O 1
ATOM 1497 N N . SER A 1 190 ? 62.166 9.161 -44.812 1.00 75.88 190 SER A N 1
ATOM 1498 C CA . SER A 1 190 ? 62.071 10.584 -44.456 1.00 75.88 190 SER A CA 1
ATOM 1499 C C . SER A 1 190 ? 61.918 10.816 -42.952 1.00 75.88 190 SER A C 1
ATOM 1501 O O . SER A 1 190 ? 62.246 11.898 -42.459 1.00 75.88 190 SER A O 1
ATOM 1503 N N . TYR A 1 191 ? 61.515 9.790 -42.191 1.00 69.50 191 TYR A N 1
ATOM 1504 C CA . TYR A 1 191 ? 61.476 9.833 -40.725 1.00 69.50 191 TYR A CA 1
ATOM 1505 C C . TYR A 1 191 ? 62.828 10.212 -40.090 1.00 69.50 191 TYR A C 1
ATOM 1507 O O . TYR A 1 191 ? 62.842 10.808 -39.011 1.00 69.50 191 TYR A O 1
ATOM 1515 N N . LYS A 1 192 ? 63.954 9.949 -40.772 1.00 67.75 192 LYS A N 1
ATOM 1516 C CA . LYS A 1 192 ? 65.311 10.310 -40.320 1.00 67.75 192 LYS A CA 1
ATOM 1517 C C . LYS A 1 192 ? 65.593 11.817 -40.322 1.00 67.75 192 LYS A C 1
ATOM 1519 O O . LYS A 1 192 ? 66.496 12.253 -39.621 1.00 67.75 192 LYS A O 1
ATOM 1524 N N . ASN A 1 193 ? 64.808 12.601 -41.061 1.00 68.94 193 ASN A N 1
ATOM 1525 C CA . ASN A 1 193 ? 64.905 14.064 -41.106 1.00 68.94 193 ASN A CA 1
ATOM 1526 C C . ASN A 1 193 ? 63.935 14.750 -40.129 1.00 68.94 193 ASN A C 1
ATOM 1528 O O . ASN A 1 193 ? 63.796 15.973 -40.147 1.00 68.94 193 ASN A O 1
ATOM 1532 N N . THR A 1 194 ? 63.229 13.985 -39.288 1.00 63.06 194 THR A N 1
ATOM 1533 C CA . THR A 1 194 ? 62.374 14.565 -38.248 1.00 63.06 194 THR A CA 1
ATOM 1534 C C . THR A 1 194 ? 63.225 15.047 -37.069 1.00 63.06 194 THR A C 1
ATOM 1536 O O . THR A 1 194 ? 64.204 14.389 -36.714 1.00 63.06 194 THR A O 1
ATOM 1539 N N . PRO A 1 195 ? 62.852 16.155 -36.405 1.00 56.88 195 PRO A N 1
ATOM 1540 C CA . PRO A 1 195 ? 63.631 16.734 -35.303 1.00 56.88 195 PRO A CA 1
ATOM 1541 C C . PRO A 1 195 ? 63.786 15.813 -34.079 1.00 56.88 195 PRO A C 1
ATOM 1543 O O . PRO A 1 195 ? 64.588 16.101 -33.199 1.00 56.88 195 PRO A O 1
ATOM 1546 N N . TYR A 1 196 ? 63.053 14.696 -34.022 1.00 55.31 196 TYR A N 1
ATOM 1547 C CA . TYR A 1 196 ? 63.170 13.679 -32.974 1.00 55.31 196 TYR A CA 1
ATOM 1548 C C . TYR A 1 196 ? 64.135 12.534 -33.322 1.00 55.31 196 TYR A C 1
ATOM 1550 O O . TYR A 1 196 ? 64.516 11.781 -32.429 1.00 55.31 196 TYR A O 1
ATOM 1558 N N . TYR A 1 197 ? 64.551 12.392 -34.587 1.00 50.44 197 TYR A N 1
ATOM 1559 C CA . TYR A 1 197 ? 65.450 11.317 -35.032 1.00 50.44 197 TYR A CA 1
ATOM 1560 C C . TYR A 1 197 ? 66.941 11.714 -35.014 1.00 50.44 197 TYR A C 1
ATOM 1562 O O . TYR A 1 197 ? 67.797 10.956 -35.463 1.00 50.44 197 TYR A O 1
ATOM 1570 N N . GLY A 1 198 ? 67.279 12.881 -34.456 1.00 52.75 198 GLY A N 1
ATOM 1571 C CA . GLY A 1 198 ? 68.645 13.402 -34.420 1.00 52.75 198 GLY A CA 1
ATOM 1572 C C . GLY A 1 198 ? 68.941 14.185 -33.147 1.00 52.75 198 GLY A C 1
ATOM 1573 O O . GLY A 1 198 ? 68.692 15.383 -33.094 1.00 52.75 198 GLY A O 1
ATOM 1574 N N . ASN A 1 199 ? 69.434 13.471 -32.130 1.00 52.22 199 ASN A N 1
ATOM 1575 C CA . ASN A 1 199 ? 70.519 13.841 -31.199 1.00 52.22 199 ASN A CA 1
ATOM 1576 C C . ASN A 1 199 ? 70.477 12.933 -29.958 1.00 52.22 199 ASN A C 1
ATOM 1578 O O . ASN A 1 199 ? 70.435 13.379 -28.815 1.00 52.22 199 ASN A O 1
ATOM 1582 N N . GLY A 1 200 ? 70.488 11.618 -30.189 1.00 46.62 200 GLY A N 1
ATOM 1583 C CA . GLY A 1 200 ? 70.893 10.659 -29.171 1.00 46.62 200 GLY A CA 1
ATOM 1584 C C . GLY A 1 200 ? 72.407 10.519 -29.224 1.00 46.62 200 GLY A C 1
ATOM 1585 O O . GLY A 1 200 ? 72.914 9.693 -29.980 1.00 46.62 200 GLY A O 1
ATOM 1586 N N . CYS A 1 201 ? 73.132 11.321 -28.442 1.00 49.00 201 CYS A N 1
ATOM 1587 C CA . CYS A 1 201 ? 74.515 11.007 -28.094 1.00 49.00 201 CYS A CA 1
ATOM 1588 C C . CYS A 1 201 ? 74.513 9.705 -27.284 1.00 49.00 201 CYS A C 1
ATOM 1590 O O . CYS A 1 201 ? 74.428 9.715 -26.059 1.00 49.00 201 CYS A O 1
ATOM 1592 N N . ASN A 1 202 ? 74.576 8.570 -27.977 1.00 47.12 202 ASN A N 1
ATOM 1593 C CA . ASN A 1 202 ? 74.809 7.274 -27.361 1.00 47.12 202 ASN A CA 1
ATOM 1594 C C . ASN A 1 202 ? 76.295 7.179 -26.995 1.00 47.12 202 ASN A C 1
ATOM 1596 O O . ASN A 1 202 ? 77.120 6.782 -27.809 1.00 47.12 202 ASN A O 1
ATOM 1600 N N . GLY A 1 203 ? 76.624 7.594 -25.771 1.00 48.03 203 GLY A N 1
ATOM 1601 C CA . GLY A 1 203 ? 77.719 7.033 -24.975 1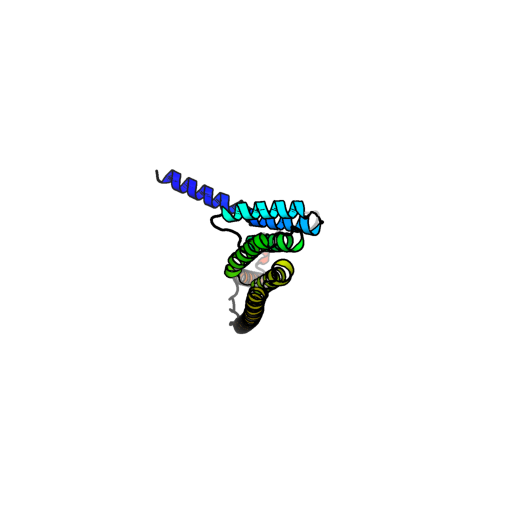.00 48.03 203 GLY A CA 1
ATOM 1602 C C . GLY A 1 203 ? 79.070 6.782 -25.656 1.00 48.03 203 GLY A C 1
ATOM 1603 O O . GLY A 1 203 ? 79.648 5.721 -25.442 1.00 48.03 203 GLY A O 1
ATOM 1604 N N . SER A 1 204 ? 79.622 7.736 -26.410 1.00 43.47 204 SER A N 1
ATOM 1605 C CA . SER A 1 204 ? 81.042 7.707 -26.786 1.00 43.47 204 SER A CA 1
ATOM 1606 C C . SER A 1 204 ? 81.704 9.051 -26.507 1.00 43.47 204 SER A C 1
ATOM 1608 O O . SER A 1 204 ? 81.196 10.100 -26.897 1.00 43.47 204 SER A O 1
ATOM 1610 N N . SER A 1 205 ? 82.845 8.990 -25.827 1.00 46.22 205 SER A N 1
ATOM 1611 C CA . SER A 1 205 ? 83.667 10.062 -25.252 1.00 46.22 205 SER A CA 1
ATOM 1612 C C . SER A 1 205 ? 84.339 11.007 -26.265 1.00 46.22 205 SER A C 1
ATOM 1614 O O . SER A 1 205 ? 85.467 11.449 -26.061 1.00 46.22 205 SER A O 1
ATOM 1616 N N . SER A 1 206 ? 83.652 11.378 -27.344 1.00 49.31 206 SER A N 1
ATOM 1617 C CA . SER A 1 206 ? 84.088 12.472 -28.210 1.00 49.31 206 SER A CA 1
ATOM 1618 C C . SER A 1 206 ? 82.900 13.234 -28.794 1.00 49.31 206 SER A C 1
ATOM 1620 O O . SER A 1 206 ? 82.423 12.938 -29.887 1.00 49.31 206 SER A O 1
ATOM 1622 N N . CYS A 1 207 ? 82.442 14.256 -28.086 1.00 42.66 207 CYS A N 1
ATOM 1623 C CA . CYS A 1 207 ? 81.782 15.406 -28.696 1.00 42.66 207 CYS A CA 1
ATOM 1624 C C . CYS A 1 207 ? 82.410 16.643 -28.050 1.00 42.66 207 CYS A C 1
ATOM 1626 O O . CYS A 1 207 ? 82.402 16.766 -26.826 1.00 42.66 207 CYS A O 1
ATOM 1628 N N . ARG A 1 208 ? 83.072 17.450 -28.884 1.00 45.19 208 ARG A N 1
ATOM 1629 C CA . ARG A 1 208 ? 83.635 18.756 -28.530 1.00 45.19 208 ARG A CA 1
ATOM 1630 C C . ARG A 1 208 ? 82.530 19.794 -28.431 1.00 45.19 208 ARG A C 1
ATOM 1632 O O . ARG A 1 208 ? 81.543 19.637 -29.182 1.00 45.19 208 ARG A O 1
#

Radius of gyration: 34.21 Å; chains: 1; bounding box: 105×56×68 Å

pLDDT: mean 85.24, std 17.08, range [42.66, 98.62]